Protein AF-A0A8H4KQW1-F1 (afdb_monomer_lite)

Sequence (235 aa):
MSSSQLPAWYYRVSAIVRNRNGIILWDFDEDISDLDETSQDQAIIYDGPDAGEYHRLREKREERKRGFFQRKEYIRKKTEEAREEEKQKQREVQAAYETLEISMSMNSINELGPIDTNFYLYCQDYFDYFYDPSPYGWMTRKVRFEYKEGYSNVLNGQLWLNPNFDFELVPFTPPEHQSLEHHEIQTSDGRFTIIIQFIDKDHLILRSSRDLVFSGRPQDARGPETFVFMGDYND

pLDDT: mean 85.13, std 12.98, range [36.19, 98.19]

Foldseek 3Di:
DDPCDDDPLCVQLVVVCVVPVDDDLCSCVVVLVPPPDDDPPDDDDDDDPCVVVSVVVVVVNVVSNVVVVVVVVVLVVLLVVVLVVLVVLVVVQVVLQVVLVVCVVVVHWAFQDDQQAKWFWGFNQLCVQQQDSDPVSPQGWIKGWHDDPPHNFKIWIKTRLGPVDIFTWDIDGDDGTADQDWDWIATPVRPFIKIWHRSHSFKIKIKGALCVNCPVNVVSRDGDRITIIIIGGDD

Organism: NCBI:txid2364996

Secondary structure (DSSP, 8-state):
----PPPHHHHHHHHHHHHSSS--GGGGHHHHS--SS--SSS-S---STTHHHHHHHHHHHHHHHHHHHHHHHHHHHHHHHHHHHHHHHHHHHHHHHHHHHHHHHTT---B-----SEEEEE-HHHHHHH---STT-----EEEEEEPTT-TT-EEEEEEEETTEEEEEEEEPPPSB--S--EEEEBTTSS-EEEEEE-SSSEEEEEEEHHHHTTT-GGG--S-SEEEEEEEE--

Structure (mmCIF, N/CA/C/O backbone):
data_AF-A0A8H4KQW1-F1
#
_entry.id   AF-A0A8H4KQW1-F1
#
loop_
_atom_site.group_PDB
_atom_site.id
_atom_site.type_symbol
_atom_site.label_atom_id
_atom_site.label_alt_id
_atom_site.label_comp_id
_atom_site.label_asym_id
_atom_site.label_entity_id
_atom_site.label_seq_id
_atom_site.pdbx_PDB_ins_code
_atom_site.Cartn_x
_atom_site.Cartn_y
_atom_site.Cartn_z
_atom_site.occupancy
_atom_site.B_iso_or_equiv
_atom_site.auth_seq_id
_atom_site.auth_comp_id
_atom_site.auth_asym_id
_atom_site.auth_atom_id
_atom_site.pdbx_PDB_model_num
ATOM 1 N N . MET A 1 1 ? 48.081 -6.615 -42.121 1.00 36.19 1 MET A N 1
ATOM 2 C CA . MET A 1 1 ? 46.695 -6.338 -42.543 1.00 36.19 1 MET A CA 1
ATOM 3 C C 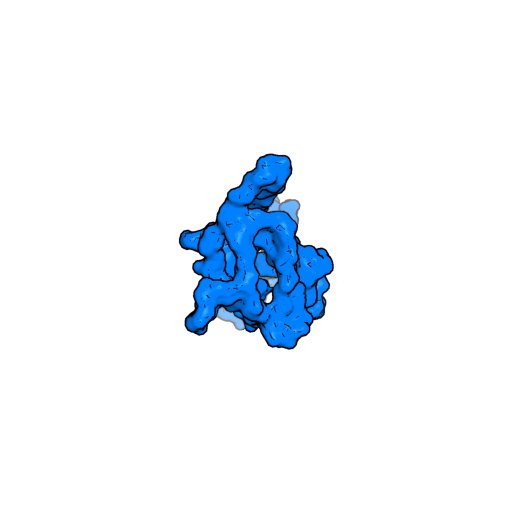. MET A 1 1 ? 45.786 -6.924 -41.486 1.00 36.19 1 MET A C 1
ATOM 5 O O . MET A 1 1 ? 45.730 -8.140 -41.374 1.00 36.19 1 MET A O 1
ATOM 9 N N . SER A 1 2 ? 45.211 -6.083 -40.626 1.00 41.69 2 SER A N 1
ATOM 10 C CA . SER A 1 2 ? 44.258 -6.546 -39.616 1.00 41.69 2 SER A CA 1
ATOM 11 C C . SER A 1 2 ? 42.986 -6.956 -40.351 1.00 41.69 2 SER A C 1
ATOM 13 O O . SER A 1 2 ? 42.329 -6.098 -40.935 1.00 41.69 2 SER A O 1
ATOM 15 N N . SER A 1 3 ? 42.664 -8.251 -40.399 1.00 48.53 3 SER A N 1
ATOM 16 C CA . SER A 1 3 ? 41.291 -8.655 -40.694 1.00 48.53 3 SER A CA 1
ATOM 17 C C . SER A 1 3 ? 40.483 -8.324 -39.447 1.00 48.53 3 SER A C 1
ATOM 19 O O . SER A 1 3 ? 40.373 -9.132 -38.525 1.00 48.53 3 SER A O 1
ATOM 21 N N . SER A 1 4 ? 40.007 -7.089 -39.368 1.00 61.47 4 SER A N 1
ATOM 22 C CA . SER A 1 4 ? 39.183 -6.603 -38.272 1.00 61.47 4 SER A CA 1
ATOM 23 C C . SER A 1 4 ? 37.801 -7.238 -38.390 1.00 61.47 4 SER A C 1
ATOM 25 O O . SER A 1 4 ? 36.859 -6.643 -38.906 1.00 61.47 4 SER A O 1
ATOM 27 N N . GLN A 1 5 ? 37.712 -8.498 -37.963 1.00 72.44 5 GLN A N 1
ATOM 28 C CA . GLN A 1 5 ? 36.457 -9.210 -37.800 1.00 72.44 5 GLN A CA 1
ATOM 29 C C . GLN A 1 5 ? 35.549 -8.357 -36.916 1.00 72.44 5 GLN A C 1
ATOM 31 O O . GLN A 1 5 ? 35.934 -7.953 -35.817 1.00 72.44 5 GLN A O 1
ATOM 36 N N . LEU A 1 6 ? 34.369 -8.028 -37.436 1.00 77.88 6 LEU A N 1
ATOM 37 C CA . LEU A 1 6 ? 33.436 -7.181 -36.714 1.00 77.88 6 LEU A CA 1
ATOM 38 C C . LEU A 1 6 ? 32.865 -7.955 -35.516 1.00 77.88 6 LEU A C 1
ATOM 40 O O . LEU A 1 6 ? 32.781 -9.186 -35.550 1.00 77.88 6 LEU A O 1
ATOM 44 N N . PRO A 1 7 ? 32.478 -7.268 -34.432 1.00 77.75 7 PRO A N 1
ATOM 45 C CA . PRO A 1 7 ? 31.875 -7.930 -33.284 1.00 77.75 7 PRO A CA 1
ATOM 46 C C . PRO A 1 7 ? 30.611 -8.716 -33.664 1.00 77.75 7 PRO A C 1
ATOM 48 O O . PRO A 1 7 ? 29.865 -8.308 -34.554 1.00 77.75 7 PRO A O 1
ATOM 51 N N . ALA A 1 8 ? 30.315 -9.797 -32.935 1.00 80.19 8 ALA A N 1
ATOM 52 C CA . ALA A 1 8 ? 29.153 -10.657 -33.197 1.00 80.19 8 ALA A CA 1
ATOM 53 C C . ALA A 1 8 ? 27.817 -9.885 -33.266 1.00 80.19 8 ALA A C 1
ATOM 55 O O . ALA A 1 8 ? 26.968 -10.198 -34.105 1.00 80.19 8 ALA A O 1
ATOM 56 N N . TRP A 1 9 ? 27.663 -8.833 -32.452 1.00 81.38 9 TRP A N 1
ATOM 57 C CA . TRP A 1 9 ? 26.484 -7.961 -32.468 1.00 81.38 9 TRP A CA 1
ATOM 58 C C . TRP A 1 9 ? 26.258 -7.292 -33.829 1.00 81.38 9 TRP A C 1
ATOM 60 O O . TRP A 1 9 ? 25.118 -7.180 -34.277 1.00 81.38 9 TRP A O 1
ATOM 70 N N . TYR A 1 10 ? 27.328 -6.894 -34.530 1.00 82.56 10 TYR A N 1
ATOM 71 C CA . TYR A 1 10 ? 27.212 -6.223 -35.823 1.00 82.56 10 TYR A CA 1
ATOM 72 C C . TYR A 1 10 ? 26.600 -7.159 -36.862 1.00 82.56 10 TYR A C 1
ATOM 74 O O . TYR A 1 10 ? 25.707 -6.751 -37.600 1.00 82.56 10 TYR A O 1
ATOM 82 N N . TYR A 1 11 ? 27.021 -8.425 -36.904 1.00 84.44 11 TYR A N 1
ATOM 83 C CA . TYR A 1 11 ? 26.484 -9.394 -37.862 1.00 84.44 11 TYR A CA 1
ATOM 84 C C . TYR A 1 11 ? 25.008 -9.713 -37.607 1.00 84.44 11 TYR A C 1
ATOM 86 O O . TYR A 1 11 ? 24.233 -9.793 -38.559 1.00 84.44 11 TYR A O 1
ATOM 94 N N . ARG A 1 12 ? 24.592 -9.828 -36.339 1.00 82.81 12 ARG A N 1
ATOM 95 C CA . ARG A 1 12 ? 23.176 -10.035 -35.991 1.00 82.81 12 ARG A CA 1
ATOM 96 C C . ARG A 1 12 ? 22.318 -8.841 -36.402 1.00 82.81 12 ARG A C 1
ATOM 98 O O . ARG A 1 12 ? 21.348 -9.006 -37.139 1.00 82.81 12 ARG A O 1
ATOM 105 N N . VAL A 1 13 ? 22.710 -7.635 -35.992 1.00 83.12 13 VAL A N 1
ATOM 106 C CA . VAL A 1 13 ? 21.944 -6.414 -36.274 1.00 83.12 13 VAL A CA 1
ATOM 107 C C . VAL A 1 13 ? 21.945 -6.101 -37.770 1.00 83.12 13 VAL A C 1
ATOM 109 O O . VAL A 1 13 ? 20.893 -5.815 -38.332 1.00 83.12 13 VAL A O 1
ATOM 112 N N . SER A 1 14 ? 23.086 -6.204 -38.456 1.00 83.44 14 SER A N 1
ATOM 113 C CA . SER A 1 14 ? 23.167 -5.945 -39.902 1.00 83.44 14 SER A CA 1
ATOM 114 C C . SER A 1 14 ? 22.313 -6.916 -40.720 1.00 83.44 14 SER A C 1
ATOM 116 O O . SER A 1 14 ? 21.659 -6.490 -41.670 1.00 83.44 14 SER A O 1
ATOM 118 N N . ALA A 1 15 ? 22.239 -8.197 -40.339 1.00 82.94 15 ALA A N 1
ATOM 119 C CA . ALA A 1 15 ? 21.329 -9.148 -40.972 1.00 82.94 15 ALA A CA 1
ATOM 120 C C . ALA A 1 15 ? 19.859 -8.727 -40.803 1.00 82.94 15 ALA A C 1
ATOM 122 O O . ALA A 1 15 ? 19.086 -8.789 -41.760 1.00 82.94 15 ALA A O 1
ATOM 123 N N . ILE A 1 16 ? 19.478 -8.241 -39.618 1.00 81.00 16 ILE A N 1
ATOM 124 C CA . ILE A 1 16 ? 18.121 -7.747 -39.358 1.00 81.00 16 ILE A CA 1
ATOM 125 C C . ILE A 1 16 ? 17.828 -6.493 -40.187 1.00 81.00 16 ILE A C 1
ATOM 127 O O . ILE A 1 16 ? 16.792 -6.451 -40.838 1.00 81.00 16 ILE A O 1
ATOM 131 N N . VAL A 1 17 ? 18.749 -5.528 -40.248 1.00 79.62 17 VAL A N 1
ATOM 132 C CA . VAL A 1 17 ? 18.599 -4.279 -41.026 1.00 79.62 17 VAL A CA 1
ATOM 133 C C . VAL A 1 17 ? 18.519 -4.523 -42.532 1.00 79.62 17 VAL A C 1
ATOM 135 O O . VAL A 1 17 ? 17.845 -3.789 -43.252 1.00 79.62 17 VAL A O 1
ATOM 138 N N . ARG A 1 18 ? 19.199 -5.556 -43.033 1.00 77.88 18 ARG A N 1
ATOM 139 C CA . ARG A 1 18 ? 19.108 -5.952 -44.446 1.00 77.88 18 ARG A CA 1
ATOM 140 C C . ARG A 1 18 ? 17.767 -6.610 -44.773 1.00 77.88 18 ARG A C 1
ATOM 142 O O . ARG A 1 18 ? 17.281 -6.464 -45.889 1.00 77.88 18 ARG A O 1
ATOM 149 N N . ASN A 1 19 ? 17.168 -7.304 -43.806 1.00 78.00 19 ASN A N 1
ATOM 150 C CA . ASN A 1 19 ? 15.910 -8.036 -43.982 1.00 78.00 19 ASN A CA 1
ATOM 151 C C . ASN A 1 19 ? 14.667 -7.191 -43.660 1.00 78.00 19 ASN A C 1
ATOM 153 O O . ASN A 1 19 ? 13.611 -7.360 -44.268 1.00 78.00 19 ASN A O 1
ATOM 157 N N . ARG A 1 20 ? 14.778 -6.286 -42.690 1.00 72.81 20 ARG A N 1
ATOM 158 C CA . ARG A 1 20 ? 13.768 -5.315 -42.276 1.00 72.81 20 ARG A CA 1
ATOM 159 C C . ARG A 1 20 ? 14.385 -3.961 -42.542 1.00 72.81 20 ARG A C 1
ATOM 161 O O . ARG A 1 20 ? 15.401 -3.650 -41.946 1.00 72.81 20 ARG A O 1
ATOM 168 N N . ASN A 1 21 ? 13.799 -3.178 -43.439 1.00 70.31 21 ASN A N 1
ATOM 169 C CA . ASN A 1 21 ? 14.325 -1.895 -43.920 1.00 70.31 21 ASN A CA 1
ATOM 170 C C . ASN A 1 21 ? 14.307 -0.796 -42.817 1.00 70.31 21 ASN A C 1
ATOM 172 O O . ASN A 1 21 ? 13.695 0.258 -42.971 1.00 70.31 21 ASN A O 1
ATOM 176 N N . GLY A 1 22 ? 14.896 -1.067 -41.650 1.00 70.12 22 GLY A N 1
ATOM 177 C CA . GLY A 1 22 ? 14.751 -0.311 -40.413 1.00 70.12 22 GLY A CA 1
ATOM 178 C C . GLY A 1 22 ? 15.286 -1.073 -39.195 1.00 70.12 22 GLY A C 1
ATOM 179 O O . GLY A 1 22 ? 15.488 -2.280 -39.230 1.00 70.12 22 GLY A O 1
ATOM 180 N N . ILE A 1 23 ? 15.516 -0.330 -38.114 1.00 72.62 23 ILE A N 1
ATOM 181 C CA . ILE A 1 23 ? 16.003 -0.841 -36.826 1.00 72.62 23 ILE A CA 1
ATOM 182 C C . ILE A 1 23 ? 14.907 -0.591 -35.798 1.00 72.62 23 ILE A C 1
ATOM 184 O O . ILE A 1 23 ? 14.451 0.551 -35.669 1.00 72.62 23 ILE A O 1
ATOM 188 N N . ILE A 1 24 ? 14.505 -1.620 -35.063 1.00 71.88 24 ILE A N 1
ATOM 189 C CA . ILE A 1 24 ? 13.528 -1.525 -33.978 1.00 71.88 24 ILE A CA 1
ATOM 190 C C . ILE A 1 24 ? 14.206 -1.657 -32.614 1.00 71.88 24 ILE A C 1
ATOM 192 O O . ILE A 1 24 ? 15.374 -2.016 -32.499 1.00 71.88 24 ILE A O 1
ATOM 196 N N . LEU A 1 25 ? 13.461 -1.305 -31.564 1.00 62.34 25 LEU A N 1
ATOM 197 C CA . LEU A 1 25 ? 13.947 -1.288 -30.182 1.00 62.34 25 LEU A CA 1
ATOM 198 C C . LEU A 1 25 ? 14.615 -2.612 -29.775 1.00 62.34 25 LEU A C 1
ATOM 200 O O . LEU A 1 25 ? 15.695 -2.576 -29.203 1.00 62.34 25 LEU A O 1
ATOM 204 N N . TRP A 1 26 ? 13.996 -3.730 -30.152 1.00 68.56 26 TRP A N 1
ATOM 205 C CA . TRP A 1 26 ? 14.344 -5.090 -29.736 1.00 68.56 26 TRP A CA 1
ATOM 206 C C . TRP A 1 26 ? 15.589 -5.677 -30.418 1.00 68.56 26 TRP A C 1
ATOM 208 O O . TRP A 1 26 ? 16.072 -6.723 -29.999 1.00 68.56 26 TRP A O 1
ATOM 218 N N . ASP A 1 27 ? 16.127 -5.026 -31.456 1.00 76.69 27 ASP A N 1
ATOM 219 C CA . ASP A 1 27 ? 17.247 -5.572 -32.242 1.00 76.69 27 ASP A CA 1
ATOM 220 C C . ASP A 1 27 ? 18.573 -5.620 -31.456 1.00 76.69 27 ASP A C 1
ATOM 222 O O . ASP A 1 27 ? 19.531 -6.243 -31.908 1.00 76.69 27 ASP A O 1
ATOM 226 N N . PHE A 1 28 ? 18.640 -4.959 -30.293 1.00 75.06 28 PHE A N 1
ATOM 227 C CA . PHE A 1 28 ? 19.836 -4.871 -29.448 1.00 75.06 28 PHE A CA 1
ATOM 228 C C . PHE A 1 28 ? 19.669 -5.510 -28.064 1.00 75.06 28 PHE A C 1
ATOM 230 O O . PHE A 1 28 ? 20.605 -5.454 -27.271 1.00 75.06 28 PHE A O 1
ATOM 237 N N . ASP A 1 29 ? 18.515 -6.097 -27.745 1.00 69.75 29 ASP A N 1
ATOM 238 C CA . ASP A 1 29 ? 18.195 -6.523 -26.375 1.00 69.75 29 ASP A CA 1
ATOM 239 C C . ASP A 1 29 ? 19.134 -7.621 -25.848 1.00 69.75 29 ASP A C 1
ATOM 241 O O . ASP A 1 29 ? 19.575 -7.541 -24.702 1.00 69.75 29 ASP A O 1
ATOM 245 N N . GLU A 1 30 ? 19.537 -8.572 -26.702 1.00 65.88 30 GLU A N 1
ATOM 246 C CA . GLU A 1 30 ? 20.525 -9.618 -26.368 1.00 65.88 30 GLU A CA 1
ATOM 247 C C . GLU A 1 30 ? 21.923 -9.053 -26.041 1.00 65.88 30 GLU A C 1
ATOM 249 O O . GLU A 1 30 ? 22.703 -9.695 -25.352 1.00 65.88 30 GLU A O 1
ATOM 254 N N . ASP A 1 31 ? 22.255 -7.848 -26.517 1.00 65.31 31 ASP A N 1
ATOM 255 C CA . ASP A 1 31 ? 23.558 -7.196 -26.305 1.00 65.31 31 ASP A CA 1
ATOM 256 C C . ASP A 1 31 ? 23.584 -6.224 -25.120 1.00 65.31 31 ASP A C 1
ATOM 258 O O . ASP A 1 31 ? 24.637 -5.662 -24.782 1.00 65.31 31 ASP A O 1
ATOM 262 N N . ILE A 1 32 ? 22.412 -5.944 -24.551 1.00 64.44 32 ILE A N 1
ATOM 263 C CA . ILE A 1 32 ? 22.223 -5.004 -23.444 1.00 64.44 32 ILE A CA 1
ATOM 264 C C . ILE A 1 32 ? 22.293 -5.740 -22.095 1.00 64.44 32 ILE A C 1
ATOM 266 O O . ILE A 1 32 ? 22.636 -5.113 -21.093 1.00 64.44 32 ILE A O 1
ATOM 270 N N . SER A 1 33 ? 22.048 -7.057 -22.062 1.00 59.12 33 SER A N 1
ATOM 271 C CA . SER A 1 33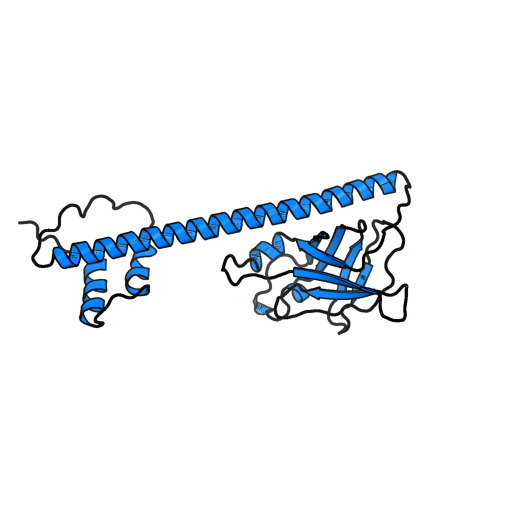 ? 22.195 -7.898 -20.862 1.00 59.12 33 SER A CA 1
ATOM 272 C C . SER A 1 33 ? 23.647 -8.108 -20.419 1.00 59.12 33 SER A C 1
ATOM 274 O O . SER A 1 33 ? 23.883 -8.312 -19.233 1.00 59.12 33 SER A O 1
ATOM 276 N N . ASP A 1 34 ? 24.613 -7.983 -21.334 1.00 55.22 34 ASP A N 1
ATOM 277 C CA . ASP A 1 34 ? 26.048 -8.227 -21.097 1.00 55.22 34 ASP A CA 1
ATOM 278 C C . ASP A 1 34 ? 26.784 -7.005 -20.509 1.00 55.22 34 ASP A C 1
ATOM 280 O O . ASP A 1 34 ? 27.953 -6.752 -20.796 1.00 55.22 34 ASP A O 1
ATOM 284 N N . LEU A 1 35 ? 26.095 -6.192 -19.706 1.00 54.16 35 LEU A N 1
ATOM 285 C CA . LEU A 1 35 ? 26.687 -5.068 -18.970 1.00 54.16 35 LEU A CA 1
ATOM 286 C C . LEU A 1 35 ? 27.293 -5.525 -17.633 1.00 54.16 35 LEU A C 1
ATOM 288 O O . LEU A 1 35 ? 27.141 -4.835 -16.627 1.00 54.16 35 LEU A O 1
ATOM 292 N N . ASP A 1 36 ? 27.977 -6.670 -17.628 1.00 47.81 36 ASP A N 1
ATOM 293 C CA . ASP A 1 36 ? 29.056 -6.874 -16.666 1.00 47.81 36 ASP A CA 1
ATOM 294 C C . ASP A 1 36 ? 30.310 -6.237 -17.281 1.00 47.81 36 ASP A C 1
ATOM 296 O O . ASP A 1 36 ? 30.693 -6.512 -18.423 1.00 47.81 36 ASP A O 1
ATOM 300 N N . GLU A 1 37 ? 30.851 -5.247 -16.581 1.00 54.41 37 GLU A N 1
ATOM 301 C CA . GLU A 1 37 ? 31.948 -4.397 -17.028 1.00 54.41 37 GLU A CA 1
ATOM 302 C C . GLU A 1 37 ? 33.152 -5.247 -17.441 1.00 54.41 37 GLU A C 1
ATOM 304 O O . GLU A 1 37 ? 33.648 -6.010 -16.623 1.00 54.41 37 GLU A O 1
ATOM 309 N N . THR A 1 38 ? 33.637 -5.122 -18.685 1.00 43.75 38 THR A N 1
ATOM 310 C CA . THR A 1 38 ? 35.061 -5.274 -19.094 1.00 43.75 38 THR A CA 1
ATOM 311 C C . THR A 1 38 ? 35.184 -5.479 -20.605 1.00 43.75 38 THR A C 1
ATOM 313 O O . THR A 1 38 ? 35.496 -6.563 -21.078 1.00 43.75 38 THR A O 1
ATOM 316 N N . SER A 1 39 ? 34.957 -4.442 -21.417 1.00 50.38 39 SER A N 1
ATOM 317 C CA . SER A 1 39 ? 35.423 -4.421 -22.822 1.00 50.38 39 SER A CA 1
ATOM 318 C C . SER A 1 39 ? 35.339 -3.009 -23.413 1.00 50.38 39 SER A C 1
ATOM 320 O O . SER A 1 39 ? 34.728 -2.796 -24.460 1.00 50.38 39 SER A O 1
ATOM 322 N N . GLN A 1 40 ? 35.920 -2.009 -22.746 1.00 48.94 40 GLN A N 1
ATOM 323 C CA . GLN A 1 40 ? 36.065 -0.676 -23.352 1.00 48.94 40 GLN A CA 1
ATOM 324 C C . GLN A 1 40 ? 37.147 -0.629 -24.453 1.00 48.94 40 GLN A C 1
ATOM 326 O O . GLN A 1 40 ? 37.168 0.318 -25.235 1.00 48.94 40 GLN A O 1
ATOM 331 N N . ASP A 1 41 ? 37.965 -1.677 -24.616 1.00 48.91 41 ASP A N 1
ATOM 332 C CA . ASP A 1 41 ? 39.284 -1.493 -25.237 1.00 48.91 41 ASP A CA 1
ATOM 333 C C . ASP A 1 41 ? 39.515 -2.063 -26.648 1.00 48.91 41 ASP A C 1
ATOM 335 O O . ASP A 1 41 ? 40.603 -1.874 -27.181 1.00 48.91 41 ASP A O 1
ATOM 339 N N . GLN A 1 42 ? 38.557 -2.711 -27.325 1.00 49.69 42 GLN A N 1
ATOM 340 C CA . GLN A 1 42 ? 38.880 -3.373 -28.615 1.00 49.69 42 GLN A CA 1
ATOM 341 C C . GLN A 1 42 ? 38.337 -2.736 -29.904 1.00 49.69 42 GLN A C 1
ATOM 343 O O . GLN A 1 42 ? 38.618 -3.244 -30.985 1.00 49.69 42 GLN A O 1
ATOM 348 N N . ALA A 1 43 ? 37.606 -1.620 -29.863 1.00 54.66 43 ALA A N 1
ATOM 349 C CA . ALA A 1 43 ? 36.918 -1.114 -31.063 1.00 54.66 43 ALA A CA 1
ATOM 350 C C . ALA A 1 43 ? 37.194 0.362 -31.382 1.00 54.66 43 ALA A C 1
ATOM 352 O O . ALA A 1 43 ? 36.287 1.115 -31.745 1.00 54.66 43 ALA A O 1
ATOM 353 N N . ILE A 1 44 ? 38.436 0.810 -31.241 1.00 58.94 44 ILE A N 1
ATOM 354 C CA . ILE A 1 44 ? 38.834 2.165 -31.627 1.00 58.94 44 ILE A CA 1
ATOM 355 C C . ILE A 1 44 ? 39.407 2.076 -33.052 1.00 58.94 44 ILE A C 1
ATOM 357 O O . ILE A 1 44 ? 40.532 1.638 -33.242 1.00 58.94 44 ILE A O 1
ATOM 361 N N . ILE A 1 45 ? 38.595 2.484 -34.040 1.00 65.25 45 ILE A N 1
ATOM 362 C CA . ILE A 1 45 ? 38.907 2.650 -35.480 1.00 65.25 45 ILE A CA 1
ATOM 363 C C . ILE A 1 45 ? 38.756 1.373 -36.339 1.00 65.25 45 ILE A C 1
ATOM 365 O O . ILE A 1 45 ? 39.720 0.726 -36.735 1.00 65.25 45 ILE A O 1
ATOM 369 N N . TYR A 1 46 ? 37.508 1.037 -36.688 1.00 75.00 46 TYR A N 1
ATOM 370 C CA . TYR A 1 46 ? 37.216 0.205 -37.861 1.00 75.00 46 TYR A CA 1
ATOM 371 C C . TYR A 1 46 ? 37.061 1.109 -39.093 1.00 75.00 46 TYR A C 1
ATOM 373 O O . TYR A 1 46 ? 36.2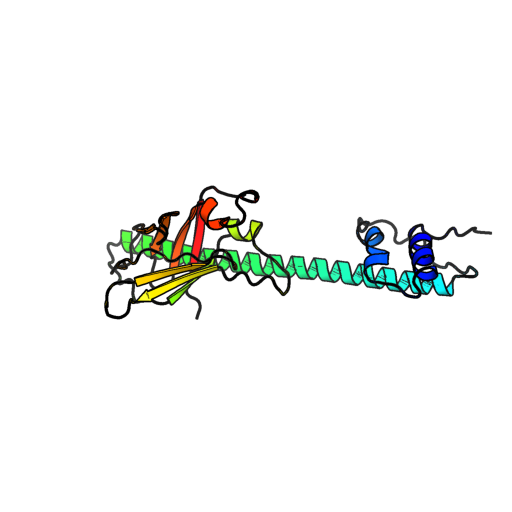30 2.018 -39.067 1.00 75.00 46 TYR A O 1
ATOM 381 N N . ASP A 1 47 ? 37.845 0.854 -40.143 1.00 80.62 47 ASP A N 1
ATOM 382 C CA . ASP A 1 47 ? 37.885 1.644 -41.390 1.00 80.62 47 ASP A CA 1
ATOM 383 C C . ASP A 1 47 ? 37.673 0.760 -42.639 1.00 80.62 47 ASP A C 1
ATOM 385 O O . ASP A 1 47 ? 38.267 0.952 -43.697 1.00 80.62 47 ASP A O 1
ATOM 389 N N . GLY A 1 48 ? 36.878 -0.305 -42.488 1.00 82.62 48 GLY A N 1
ATOM 390 C CA . GLY A 1 48 ? 36.523 -1.203 -43.587 1.00 82.62 48 GLY A CA 1
ATOM 391 C C . GLY A 1 48 ? 35.479 -0.619 -44.554 1.00 82.62 48 GLY A C 1
ATOM 392 O O . GLY A 1 48 ? 34.964 0.479 -44.346 1.00 82.62 48 GLY A O 1
ATOM 393 N N . PRO A 1 49 ? 35.112 -1.359 -45.616 1.00 81.69 49 PRO A N 1
ATOM 394 C CA . PRO A 1 49 ? 34.198 -0.879 -46.662 1.00 81.69 49 PRO A CA 1
ATOM 395 C C . PRO A 1 49 ? 32.787 -0.536 -46.153 1.00 81.69 49 PRO A C 1
ATOM 397 O O . PRO A 1 49 ? 32.085 0.273 -46.753 1.00 81.69 49 PRO A O 1
ATOM 400 N N . ASP A 1 50 ? 32.376 -1.128 -45.036 1.00 82.12 50 ASP A N 1
ATOM 401 C CA . ASP A 1 50 ? 31.117 -0.903 -44.324 1.00 82.12 50 ASP A CA 1
ATOM 402 C C . ASP A 1 50 ? 31.303 -0.052 -43.050 1.00 82.12 50 ASP A C 1
ATOM 404 O O . ASP A 1 50 ? 30.410 -0.007 -42.201 1.00 82.12 50 ASP A O 1
ATOM 408 N N . ALA A 1 51 ? 32.422 0.675 -42.910 1.00 84.19 51 ALA A N 1
ATOM 409 C CA . ALA A 1 51 ? 32.722 1.479 -41.721 1.00 84.19 51 ALA A CA 1
ATOM 410 C C . ALA A 1 51 ? 31.623 2.494 -41.385 1.00 84.19 51 ALA A C 1
ATOM 412 O O . ALA A 1 51 ? 31.266 2.645 -40.218 1.00 84.19 51 ALA A O 1
ATOM 413 N N . GLY A 1 52 ? 31.030 3.140 -42.394 1.00 84.88 52 GLY A N 1
ATOM 414 C CA . GLY A 1 52 ? 29.913 4.066 -42.183 1.00 84.88 52 GLY A CA 1
ATOM 415 C C . GLY A 1 52 ? 28.687 3.389 -41.555 1.00 84.88 52 GLY A C 1
ATOM 416 O O . GLY A 1 52 ? 28.083 3.928 -40.627 1.00 84.88 52 GLY A O 1
ATOM 417 N N . GLU A 1 53 ? 28.341 2.181 -42.010 1.00 83.94 53 GLU A N 1
ATOM 418 C CA . GLU A 1 53 ? 27.235 1.406 -41.437 1.00 83.94 53 GLU A CA 1
ATOM 419 C C . GLU A 1 53 ? 27.584 0.896 -40.033 1.00 83.94 53 GLU A C 1
ATOM 421 O O . GLU A 1 53 ? 26.767 1.013 -39.119 1.00 83.94 53 GLU A O 1
ATOM 426 N N . TYR A 1 54 ? 28.809 0.402 -39.844 1.00 83.50 54 TYR A N 1
ATOM 427 C CA . TYR A 1 54 ? 29.327 -0.044 -38.554 1.00 83.50 54 TYR A CA 1
ATOM 428 C C . TYR A 1 54 ? 29.262 1.052 -37.485 1.00 83.50 54 TYR A C 1
ATOM 430 O O . TYR A 1 54 ? 28.672 0.831 -36.424 1.00 83.50 54 TYR A O 1
ATOM 438 N N . HIS A 1 55 ? 29.803 2.244 -37.760 1.00 84.81 55 HIS A N 1
ATOM 439 C CA . HIS A 1 55 ? 29.803 3.351 -36.797 1.00 84.81 55 HIS A CA 1
ATOM 440 C C . HIS A 1 55 ? 28.383 3.828 -36.482 1.00 84.81 55 HIS A C 1
ATOM 442 O O . HIS A 1 55 ? 28.068 4.040 -35.312 1.00 84.81 55 HIS A O 1
ATOM 448 N N . ARG A 1 56 ? 27.486 3.880 -37.479 1.00 86.94 56 ARG A N 1
ATOM 449 C CA . ARG A 1 56 ? 26.066 4.214 -37.269 1.00 86.94 56 ARG A CA 1
ATOM 450 C C . ARG A 1 56 ? 25.356 3.207 -36.359 1.00 86.94 56 ARG A C 1
ATOM 452 O O . ARG A 1 56 ? 24.603 3.598 -35.470 1.00 86.94 56 ARG A O 1
ATOM 459 N N . LEU A 1 57 ? 25.537 1.904 -36.596 1.00 85.38 57 LEU A N 1
ATOM 460 C CA . LEU A 1 57 ? 24.905 0.865 -35.772 1.00 85.38 57 LEU A CA 1
ATOM 461 C C . LEU A 1 57 ? 25.497 0.828 -34.360 1.00 85.38 57 LEU A C 1
ATOM 463 O O . LEU A 1 57 ? 24.766 0.613 -33.394 1.00 85.38 57 LEU A O 1
ATOM 467 N N . ARG A 1 58 ? 26.799 1.097 -34.235 1.00 84.25 58 ARG A N 1
ATOM 468 C CA . ARG A 1 58 ? 27.479 1.220 -32.947 1.00 84.25 58 ARG A CA 1
ATOM 469 C C . ARG A 1 58 ? 26.928 2.387 -32.135 1.00 84.25 58 ARG A C 1
ATOM 471 O O . ARG A 1 58 ? 26.615 2.195 -30.968 1.00 84.25 58 ARG A O 1
ATOM 478 N N . GLU A 1 59 ? 26.783 3.567 -32.732 1.00 86.31 59 GLU A N 1
ATOM 479 C CA . GLU A 1 59 ? 26.223 4.739 -32.051 1.00 86.31 59 GLU A CA 1
ATOM 480 C C . GLU A 1 59 ? 24.821 4.445 -31.502 1.00 86.31 59 GLU A C 1
ATOM 482 O O . GLU A 1 59 ? 24.579 4.638 -30.311 1.00 86.31 59 GLU A O 1
ATOM 487 N N . LYS A 1 60 ? 23.944 3.850 -32.323 1.00 84.19 60 LYS A N 1
ATOM 488 C CA . LYS A 1 60 ? 22.603 3.420 -31.894 1.00 84.19 60 LYS A CA 1
ATOM 489 C C . LYS A 1 60 ? 22.642 2.407 -30.752 1.00 84.19 60 LYS A C 1
ATOM 491 O O . LYS A 1 60 ? 21.858 2.516 -29.812 1.00 84.19 60 LYS A O 1
ATOM 496 N N . ARG A 1 61 ? 23.555 1.434 -30.802 1.00 83.50 61 ARG A N 1
ATOM 497 C CA . ARG A 1 61 ? 23.752 0.468 -29.713 1.00 83.50 61 ARG A CA 1
ATOM 498 C C . ARG A 1 61 ? 24.160 1.166 -28.415 1.00 83.50 61 ARG A C 1
ATOM 500 O O . ARG A 1 61 ? 23.584 0.884 -27.368 1.00 83.50 61 ARG A O 1
ATOM 507 N N . GLU A 1 62 ? 25.122 2.083 -28.475 1.00 83.75 62 GLU A N 1
ATOM 508 C CA . GLU A 1 62 ? 25.590 2.822 -27.297 1.00 83.75 62 GLU A CA 1
ATOM 509 C C . GLU A 1 62 ? 24.509 3.761 -26.734 1.00 83.75 62 GLU A C 1
ATOM 511 O O . GLU A 1 62 ? 24.354 3.865 -25.518 1.00 83.75 62 GLU A O 1
ATOM 516 N N . GLU A 1 63 ? 23.698 4.396 -27.585 1.00 85.12 63 GLU A N 1
ATOM 517 C CA . GLU A 1 63 ? 22.510 5.145 -27.152 1.00 85.12 63 GLU A CA 1
ATOM 518 C C . GLU A 1 63 ? 21.506 4.259 -26.411 1.00 85.12 63 GLU A C 1
ATOM 520 O O . GLU A 1 63 ? 20.996 4.651 -25.359 1.00 85.12 63 GLU A O 1
ATOM 525 N N . ARG A 1 64 ? 21.243 3.047 -26.912 1.00 83.06 64 ARG A N 1
ATOM 526 C CA . ARG A 1 64 ? 20.337 2.096 -26.254 1.00 83.06 64 ARG A CA 1
ATOM 527 C C . ARG A 1 64 ? 20.871 1.614 -24.917 1.00 83.06 64 ARG A C 1
ATOM 529 O O . ARG A 1 64 ? 20.108 1.587 -23.954 1.00 83.06 64 ARG A O 1
ATOM 536 N N . LYS A 1 65 ? 22.168 1.320 -24.828 1.00 82.06 65 LYS A N 1
ATOM 537 C CA . LYS A 1 65 ? 22.826 0.979 -23.560 1.00 82.06 65 LYS A CA 1
ATOM 538 C C . LYS A 1 65 ? 22.684 2.097 -22.533 1.00 82.06 65 LYS A C 1
ATOM 540 O O . LYS A 1 65 ? 22.266 1.834 -21.406 1.00 82.06 65 LYS A O 1
ATOM 545 N N . ARG A 1 66 ? 22.946 3.349 -22.934 1.00 84.25 66 ARG A N 1
ATOM 546 C CA . ARG A 1 66 ? 22.737 4.521 -22.068 1.00 84.25 66 ARG A CA 1
ATOM 547 C C . ARG A 1 66 ? 21.279 4.649 -21.630 1.00 84.25 66 ARG A C 1
ATOM 549 O O . ARG A 1 66 ? 21.029 4.824 -20.444 1.00 84.25 66 ARG A O 1
ATOM 556 N N . GLY A 1 67 ? 20.325 4.520 -22.552 1.00 84.81 67 GLY A N 1
ATOM 557 C CA . GLY A 1 67 ? 18.895 4.610 -22.240 1.00 84.81 67 GLY A CA 1
ATOM 558 C C . GLY A 1 67 ? 18.407 3.504 -21.299 1.00 84.81 67 GLY A C 1
ATOM 559 O O . GLY A 1 67 ? 17.646 3.775 -20.372 1.00 84.81 67 GLY A O 1
ATOM 560 N N . PHE A 1 68 ? 18.876 2.268 -21.487 1.00 83.12 68 PHE A N 1
ATOM 561 C CA . PHE A 1 68 ? 18.561 1.148 -20.599 1.00 83.12 68 PHE A CA 1
ATOM 562 C C . PHE A 1 68 ? 19.122 1.370 -19.193 1.00 83.12 68 PHE A C 1
ATOM 564 O O . PHE A 1 68 ? 18.387 1.232 -18.217 1.00 83.12 68 PHE A O 1
ATOM 571 N N . PHE A 1 69 ? 20.389 1.783 -19.090 1.00 83.50 69 PHE A N 1
ATOM 572 C CA . PHE A 1 69 ? 21.010 2.112 -17.808 1.00 83.50 69 PHE A CA 1
ATOM 573 C C . PHE A 1 69 ? 20.260 3.244 -17.098 1.00 83.50 69 PHE A C 1
ATOM 575 O O . PHE A 1 69 ? 19.870 3.089 -15.946 1.00 83.50 69 PHE A O 1
ATOM 582 N N . GLN A 1 70 ? 19.959 4.339 -17.803 1.00 86.44 70 GLN A N 1
ATOM 583 C CA . GLN A 1 70 ? 19.177 5.452 -17.258 1.00 86.44 70 GLN A CA 1
ATOM 584 C C . GLN A 1 70 ? 17.795 5.006 -16.768 1.00 86.44 70 GLN A C 1
ATOM 586 O O . GLN A 1 70 ? 17.370 5.422 -15.695 1.00 86.44 70 GLN A O 1
ATOM 591 N N . ARG A 1 71 ? 17.100 4.135 -17.512 1.00 84.06 71 ARG A N 1
ATOM 592 C CA . ARG A 1 71 ? 15.797 3.596 -17.098 1.00 84.06 71 ARG A CA 1
ATOM 593 C C . ARG A 1 71 ? 15.914 2.694 -15.872 1.00 84.06 71 ARG A C 1
ATOM 595 O O . ARG A 1 71 ? 15.080 2.800 -14.979 1.00 84.06 71 ARG A O 1
ATOM 602 N N . LYS A 1 72 ? 16.927 1.824 -15.815 1.00 85.31 72 LYS A N 1
ATOM 603 C CA . LYS A 1 72 ? 17.183 0.945 -14.666 1.00 85.31 72 LYS A CA 1
ATOM 604 C C . LYS A 1 72 ? 17.497 1.762 -13.414 1.00 85.31 72 LYS A C 1
ATOM 606 O O . LYS A 1 72 ? 16.899 1.519 -12.373 1.00 85.31 72 LYS A O 1
ATOM 611 N N . GLU A 1 73 ? 18.360 2.767 -13.537 1.00 88.88 73 GLU A N 1
ATOM 612 C CA . GLU A 1 73 ? 18.688 3.692 -12.450 1.00 88.88 73 GLU A CA 1
ATOM 613 C C . GLU A 1 73 ? 17.475 4.521 -12.020 1.00 88.88 73 GLU A C 1
ATOM 615 O O . GLU A 1 73 ? 17.242 4.681 -10.825 1.00 88.88 73 GLU A O 1
ATOM 620 N N . TYR A 1 74 ? 16.660 4.992 -12.970 1.00 88.12 74 TYR A N 1
ATOM 621 C CA . TYR A 1 74 ? 15.407 5.689 -12.681 1.00 88.12 74 TYR A CA 1
ATOM 622 C C . TYR A 1 74 ? 14.435 4.803 -11.895 1.00 88.12 74 TYR A C 1
ATOM 624 O O . TYR A 1 74 ? 13.938 5.227 -10.855 1.00 88.12 74 TYR A O 1
ATOM 632 N N . ILE A 1 75 ? 14.205 3.566 -12.351 1.00 88.25 75 ILE A N 1
ATOM 633 C CA . ILE A 1 75 ? 13.342 2.592 -11.668 1.00 88.25 75 ILE A CA 1
ATOM 634 C C . ILE A 1 75 ? 13.884 2.290 -10.272 1.00 88.25 75 ILE A C 1
ATOM 636 O O . ILE A 1 75 ? 13.123 2.325 -9.308 1.00 88.25 75 ILE A O 1
ATOM 640 N N . ARG A 1 76 ? 15.193 2.035 -10.146 1.00 89.75 76 ARG A N 1
ATOM 641 C CA . ARG A 1 76 ? 15.840 1.769 -8.857 1.00 89.75 76 ARG A CA 1
ATOM 642 C C . ARG A 1 76 ? 15.631 2.936 -7.898 1.00 89.75 76 ARG A C 1
ATOM 644 O O . ARG A 1 76 ? 15.145 2.722 -6.795 1.00 89.75 76 ARG A O 1
ATOM 651 N N . LYS A 1 77 ? 15.935 4.159 -8.341 1.00 92.12 77 LYS A N 1
ATOM 652 C CA . LYS A 1 77 ? 15.776 5.372 -7.536 1.00 92.12 77 LYS A CA 1
ATOM 653 C C . LYS A 1 77 ? 14.320 5.584 -7.123 1.00 92.12 77 LYS A C 1
ATOM 655 O O . LYS A 1 77 ? 14.061 5.856 -5.961 1.00 92.12 77 LYS A O 1
ATOM 660 N N . LYS A 1 78 ? 13.367 5.411 -8.044 1.00 90.06 78 LYS A N 1
ATOM 661 C CA . LYS A 1 78 ? 11.932 5.527 -7.745 1.00 90.06 78 LYS A CA 1
ATOM 662 C C . LYS A 1 78 ? 11.454 4.487 -6.738 1.00 90.06 78 LYS A C 1
ATOM 664 O O . LYS A 1 78 ? 10.705 4.828 -5.832 1.00 90.06 78 LYS A O 1
ATOM 669 N N . THR A 1 79 ? 11.927 3.253 -6.877 1.00 90.81 79 THR A N 1
ATOM 670 C CA . THR A 1 79 ? 11.622 2.161 -5.944 1.00 90.81 79 THR A CA 1
ATOM 671 C C . THR A 1 79 ? 12.176 2.455 -4.554 1.00 90.81 79 THR A C 1
ATOM 673 O O . THR A 1 79 ? 11.501 2.210 -3.562 1.00 90.81 79 THR A O 1
ATOM 676 N N . GLU A 1 80 ? 13.396 2.986 -4.469 1.00 93.81 80 GLU A N 1
ATOM 677 C CA . GLU A 1 80 ? 14.033 3.359 -3.205 1.00 93.81 80 GLU A CA 1
ATOM 678 C C . GLU A 1 80 ? 13.332 4.549 -2.535 1.00 93.81 80 GLU A C 1
ATOM 680 O O . GLU A 1 80 ? 13.022 4.469 -1.350 1.00 93.81 80 GLU A O 1
ATOM 685 N N . GLU A 1 81 ? 13.008 5.600 -3.299 1.00 92.62 81 GLU A N 1
ATOM 686 C CA . GLU A 1 81 ? 12.215 6.749 -2.835 1.00 92.62 81 GLU A CA 1
ATOM 687 C C . GLU A 1 81 ? 10.864 6.286 -2.262 1.00 92.62 81 GLU A C 1
ATOM 689 O O . GLU A 1 81 ? 10.539 6.606 -1.120 1.00 92.62 81 GLU A O 1
ATOM 694 N N . ALA A 1 82 ? 10.118 5.468 -3.013 1.00 91.94 82 ALA A N 1
ATOM 695 C CA . ALA A 1 82 ? 8.824 4.948 -2.576 1.00 91.94 82 ALA A CA 1
ATOM 696 C C . ALA A 1 82 ? 8.948 4.017 -1.361 1.00 91.94 82 ALA A C 1
ATOM 698 O O . ALA A 1 82 ? 8.111 4.057 -0.465 1.00 91.94 82 ALA A O 1
ATOM 699 N N . ARG A 1 83 ? 10.006 3.198 -1.285 1.00 93.88 83 ARG A N 1
ATOM 700 C CA . ARG A 1 83 ? 10.255 2.338 -0.121 1.00 93.88 83 ARG A CA 1
ATOM 701 C C . ARG A 1 83 ? 10.588 3.150 1.130 1.00 93.88 83 ARG A C 1
ATOM 703 O O . ARG A 1 83 ? 10.236 2.721 2.226 1.00 93.88 83 ARG A O 1
ATOM 710 N N . GLU A 1 84 ? 11.292 4.271 1.011 1.00 96.19 84 GLU A N 1
ATOM 711 C CA . GLU A 1 84 ? 11.576 5.115 2.175 1.00 96.19 84 GLU A CA 1
ATOM 712 C C . GLU A 1 84 ? 10.325 5.865 2.639 1.00 96.19 84 GLU A C 1
ATOM 714 O O . GLU A 1 84 ? 10.073 5.918 3.840 1.00 96.19 84 GLU A O 1
ATOM 719 N N . GLU A 1 85 ? 9.493 6.348 1.713 1.00 92.69 85 GLU A N 1
ATOM 720 C CA . GLU A 1 85 ? 8.167 6.899 2.030 1.00 92.69 85 GLU A CA 1
ATOM 721 C C . GLU A 1 85 ? 7.292 5.864 2.759 1.00 92.69 85 GLU A C 1
ATOM 723 O O . GLU A 1 85 ? 6.749 6.137 3.829 1.00 92.69 85 GLU A O 1
ATOM 728 N N . GLU A 1 86 ? 7.265 4.631 2.250 1.00 94.31 86 GLU A N 1
ATOM 729 C CA . GLU A 1 86 ? 6.588 3.484 2.855 1.00 94.31 86 GLU A CA 1
ATOM 730 C C . GLU A 1 86 ? 7.025 3.230 4.307 1.00 94.31 86 GLU A C 1
ATOM 732 O O . GLU A 1 86 ? 6.202 2.920 5.172 1.00 94.31 86 GLU A O 1
ATOM 737 N N . LYS A 1 87 ? 8.334 3.311 4.582 1.00 96.56 87 LYS A N 1
ATOM 738 C CA . LYS A 1 87 ? 8.890 3.157 5.937 1.00 96.56 87 LYS A CA 1
ATOM 739 C C . LYS A 1 87 ? 8.544 4.348 6.809 1.00 96.56 87 LYS A C 1
ATOM 741 O O . LYS A 1 87 ? 8.245 4.170 7.986 1.00 96.56 87 LYS A O 1
ATOM 746 N N . GLN A 1 88 ? 8.617 5.549 6.250 1.00 96.31 88 GLN A N 1
ATOM 747 C CA . GLN A 1 88 ? 8.349 6.777 6.974 1.00 96.31 88 GLN A CA 1
ATOM 748 C C . GLN A 1 88 ? 6.912 6.798 7.495 1.00 96.31 88 GLN A C 1
ATOM 750 O O . GLN A 1 88 ? 6.710 7.017 8.686 1.00 96.31 88 GLN A O 1
ATOM 755 N N . LYS A 1 89 ? 5.943 6.439 6.651 1.00 95.31 89 LYS A N 1
ATOM 756 C CA . LYS A 1 89 ? 4.534 6.338 7.043 1.00 95.31 89 LYS A CA 1
ATOM 757 C C . LYS A 1 89 ? 4.282 5.267 8.103 1.00 95.31 89 LYS A C 1
ATOM 759 O O . LYS A 1 89 ? 3.537 5.492 9.050 1.00 95.31 89 LYS A O 1
ATOM 764 N N . GLN A 1 90 ? 4.982 4.133 8.029 1.00 97.25 90 GLN A N 1
ATOM 765 C CA . GLN A 1 90 ? 4.925 3.128 9.099 1.00 97.25 90 GLN A CA 1
ATOM 766 C C . GLN A 1 90 ? 5.497 3.645 10.426 1.00 97.25 90 GLN A C 1
ATOM 768 O O . GLN A 1 90 ? 4.942 3.340 11.479 1.00 97.25 90 GLN A O 1
ATOM 773 N N . ARG A 1 91 ? 6.576 4.442 10.396 1.00 97.56 91 ARG A N 1
ATOM 774 C CA . ARG A 1 91 ? 7.138 5.071 11.605 1.00 97.56 91 ARG A CA 1
ATOM 775 C C . ARG A 1 91 ? 6.179 6.082 12.232 1.00 97.56 91 ARG A C 1
ATOM 777 O O . ARG A 1 91 ? 6.129 6.154 13.454 1.00 97.56 91 ARG A O 1
ATOM 784 N N . GLU A 1 92 ? 5.440 6.838 11.424 1.00 96.94 92 GLU A N 1
ATOM 785 C CA . GLU A 1 92 ? 4.442 7.810 11.901 1.00 96.94 92 GLU A CA 1
ATOM 786 C C . GLU A 1 92 ? 3.337 7.115 12.706 1.00 96.94 92 GLU A C 1
ATOM 788 O O . GLU A 1 92 ? 3.143 7.426 13.882 1.00 96.94 92 GLU A O 1
ATOM 793 N N . VAL A 1 93 ? 2.718 6.080 12.133 1.00 97.38 93 VAL A N 1
ATOM 794 C CA . VAL A 1 93 ? 1.688 5.281 12.820 1.00 97.38 93 VAL A CA 1
ATOM 795 C C . VAL A 1 93 ? 2.253 4.569 14.054 1.00 97.38 93 VAL A C 1
ATOM 797 O O . VAL A 1 93 ? 1.599 4.511 15.094 1.00 97.38 93 VAL A O 1
ATOM 800 N N . GLN A 1 94 ? 3.486 4.058 13.979 1.00 97.75 94 GLN A N 1
ATOM 801 C CA . GLN A 1 94 ? 4.145 3.422 15.121 1.00 97.75 94 GLN A CA 1
ATOM 802 C C . GLN A 1 94 ? 4.375 4.411 16.278 1.00 97.75 94 GLN A C 1
ATOM 804 O O . GLN A 1 94 ? 4.152 4.064 17.435 1.00 97.75 94 GLN A O 1
ATOM 809 N N . ALA A 1 95 ? 4.765 5.654 15.986 1.00 97.75 95 ALA A N 1
ATOM 810 C CA . ALA A 1 95 ? 4.923 6.691 17.004 1.00 97.75 95 ALA A CA 1
ATOM 811 C C . ALA A 1 95 ? 3.574 7.098 17.632 1.00 97.75 95 ALA A C 1
ATOM 813 O O . ALA A 1 95 ? 3.503 7.348 18.841 1.00 97.75 95 ALA A O 1
ATOM 814 N N . ALA A 1 96 ? 2.495 7.122 16.841 1.00 96.56 96 ALA A N 1
ATOM 815 C CA . ALA A 1 96 ? 1.140 7.326 17.353 1.00 96.56 96 ALA A CA 1
ATOM 816 C C . ALA A 1 96 ? 0.716 6.181 18.289 1.00 96.56 96 ALA A C 1
ATOM 818 O O . ALA A 1 96 ? 0.213 6.434 19.385 1.00 96.56 96 ALA A O 1
ATOM 819 N N . TYR A 1 97 ? 1.010 4.930 17.920 1.00 96.94 97 TYR A N 1
ATOM 820 C CA . TYR A 1 97 ? 0.772 3.760 18.769 1.00 96.94 97 TYR A CA 1
ATOM 821 C C . TYR A 1 97 ? 1.515 3.855 20.111 1.00 96.94 97 TYR A C 1
ATOM 823 O O . TYR A 1 97 ? 0.920 3.649 21.167 1.00 96.94 97 TYR A O 1
ATOM 831 N N . GLU A 1 98 ? 2.803 4.204 20.096 1.00 96.94 98 GLU A N 1
ATOM 832 C CA . GLU A 1 98 ? 3.603 4.364 21.322 1.00 96.94 98 GLU A CA 1
ATOM 833 C C . GLU A 1 98 ? 3.054 5.485 22.217 1.00 96.94 98 GLU A C 1
ATOM 835 O O . GLU A 1 98 ? 2.990 5.350 23.440 1.00 96.94 98 GLU A O 1
ATOM 840 N N . THR A 1 99 ? 2.587 6.580 21.611 1.00 95.56 99 THR A N 1
ATOM 841 C CA . THR A 1 99 ? 1.932 7.678 22.336 1.00 95.56 99 THR A CA 1
ATOM 842 C C . THR A 1 99 ? 0.637 7.212 23.001 1.00 95.56 99 THR A C 1
ATOM 844 O O . THR A 1 99 ? 0.393 7.528 24.171 1.00 95.56 99 THR A O 1
ATOM 847 N N . LEU A 1 100 ? -0.170 6.418 22.291 1.00 94.44 100 LEU A N 1
ATOM 848 C CA . LEU A 1 100 ? -1.375 5.806 22.838 1.00 94.44 100 LEU A CA 1
ATOM 849 C C . LEU A 1 100 ? -1.042 4.883 24.015 1.00 94.44 100 LEU A C 1
ATOM 851 O O . LEU A 1 100 ? -1.652 5.018 25.075 1.00 94.44 100 LEU A O 1
ATOM 855 N N . GLU A 1 101 ? -0.048 4.006 23.879 1.00 94.19 101 GLU A N 1
ATOM 856 C CA . GLU A 1 101 ? 0.379 3.086 24.941 1.00 94.19 101 GLU A CA 1
ATOM 857 C C . GLU A 1 101 ? 0.801 3.837 26.217 1.00 94.19 101 GLU A C 1
ATOM 859 O O . GLU A 1 101 ? 0.356 3.504 27.323 1.00 94.19 101 GLU A O 1
ATOM 864 N N . ILE A 1 102 ? 1.577 4.916 26.069 1.00 94.00 102 ILE A N 1
ATOM 865 C CA . ILE A 1 102 ? 1.948 5.795 27.184 1.00 94.00 102 ILE A CA 1
ATOM 866 C C . ILE A 1 102 ? 0.695 6.424 27.811 1.00 94.00 102 ILE A C 1
ATOM 868 O O . ILE A 1 102 ? 0.552 6.391 29.036 1.00 94.00 102 ILE A O 1
ATOM 872 N N . SER A 1 103 ? -0.236 6.951 27.009 1.00 91.38 103 SER A N 1
ATOM 873 C CA . SER A 1 103 ? -1.468 7.569 27.526 1.00 91.38 103 SER A CA 1
ATOM 874 C C . SER A 1 103 ? -2.349 6.582 28.308 1.00 91.38 103 SER A C 1
ATOM 876 O O . SER A 1 103 ? -2.862 6.924 29.378 1.00 91.38 103 SER A O 1
ATOM 878 N N . MET A 1 104 ? -2.435 5.331 27.841 1.00 89.75 104 MET A N 1
ATOM 879 C CA . MET A 1 104 ? -3.167 4.249 28.501 1.00 89.75 104 MET A CA 1
ATOM 880 C C . MET A 1 104 ? -2.517 3.871 29.833 1.00 89.75 104 MET A C 1
ATOM 882 O O . MET A 1 104 ? -3.215 3.706 30.832 1.00 89.75 104 MET A O 1
ATOM 886 N N . SER A 1 105 ? -1.180 3.832 29.899 1.00 90.50 105 SER A N 1
ATOM 887 C CA . SER A 1 105 ? -0.452 3.610 31.159 1.00 90.50 105 SER A CA 1
ATOM 888 C C . SER A 1 105 ? -0.704 4.709 32.204 1.00 90.50 105 SER A C 1
ATOM 890 O O . SER A 1 105 ? -0.637 4.457 33.408 1.00 90.50 105 SER A O 1
ATOM 892 N N . MET A 1 106 ? -1.047 5.919 31.748 1.00 91.19 106 MET A N 1
ATOM 893 C CA . MET A 1 106 ? -1.418 7.059 32.589 1.00 91.19 106 MET A CA 1
ATOM 894 C C . MET A 1 106 ? -2.928 7.135 32.879 1.00 91.19 106 MET A C 1
ATOM 896 O O . MET A 1 106 ? -3.370 8.105 33.492 1.00 91.19 106 MET A O 1
ATOM 900 N N . ASN A 1 107 ? -3.721 6.134 32.468 1.00 85.62 107 ASN A N 1
ATOM 901 C CA . ASN A 1 107 ? -5.188 6.103 32.571 1.00 85.62 107 ASN A CA 1
ATOM 902 C C . ASN A 1 107 ? -5.876 7.343 31.965 1.00 85.62 107 ASN A C 1
ATOM 904 O O . ASN A 1 107 ? -6.898 7.808 32.472 1.00 85.62 107 ASN A O 1
ATOM 908 N N . SER A 1 108 ? -5.301 7.904 30.899 1.00 83.75 108 SER A N 1
ATOM 909 C CA . SER A 1 108 ? -5.904 9.024 30.175 1.00 83.75 108 SER A CA 1
ATOM 910 C C . SER A 1 108 ? -6.892 8.487 29.143 1.00 83.75 108 SER A C 1
ATOM 912 O O . SER A 1 108 ? -6.511 7.706 28.278 1.00 83.75 108 SER A O 1
ATOM 914 N N . ILE A 1 109 ? -8.159 8.893 29.239 1.00 82.31 109 ILE A N 1
ATOM 915 C CA . ILE A 1 109 ? -9.205 8.512 28.283 1.00 82.31 109 ILE A CA 1
ATOM 916 C C . ILE A 1 109 ? -9.338 9.644 27.271 1.00 82.31 109 ILE A C 1
ATOM 918 O O . ILE A 1 109 ? -9.773 10.740 27.623 1.00 82.31 109 ILE A O 1
ATOM 922 N N . ASN A 1 110 ? -8.966 9.365 26.025 1.00 88.81 110 ASN A N 1
ATOM 923 C CA . ASN A 1 110 ? -9.088 10.304 24.918 1.00 88.81 110 ASN A CA 1
ATOM 924 C C . ASN A 1 110 ? -10.201 9.846 23.975 1.00 88.81 110 ASN A C 1
ATOM 926 O O . ASN A 1 110 ? -10.337 8.657 23.686 1.00 88.81 110 ASN A O 1
ATOM 930 N N . GLU A 1 111 ? -10.991 10.792 23.479 1.00 90.94 111 GLU A N 1
ATOM 931 C CA . GLU A 1 111 ? -11.948 10.526 22.405 1.00 90.94 111 GLU A CA 1
ATOM 932 C C . GLU A 1 111 ? -11.205 10.138 21.123 1.00 90.94 111 GLU A C 1
ATOM 934 O O . GLU A 1 111 ? -10.152 10.701 20.807 1.00 90.94 111 GLU A O 1
ATOM 939 N N . LEU A 1 112 ? -11.752 9.172 20.381 1.00 88.69 112 LEU A N 1
ATOM 940 C CA . LEU A 1 112 ? -11.164 8.761 19.107 1.00 88.69 112 LEU A CA 1
ATOM 941 C C . LEU A 1 112 ? -11.270 9.881 18.068 1.00 88.69 112 LEU A C 1
ATOM 943 O O . LEU A 1 112 ? -10.307 10.160 17.363 1.00 88.69 112 LEU A O 1
ATOM 947 N N . GLY A 1 113 ? -12.422 10.555 18.025 1.00 86.25 113 GLY A N 1
ATOM 948 C CA . GLY A 1 113 ? -12.774 11.514 16.982 1.00 86.25 113 GLY A CA 1
ATOM 949 C C . GLY A 1 113 ? -13.455 10.855 15.771 1.00 86.25 113 GLY A C 1
ATOM 950 O O . GLY A 1 113 ? -13.713 9.651 15.772 1.00 86.25 113 GLY A O 1
ATOM 951 N N . PRO A 1 114 ? -13.816 11.642 14.743 1.00 87.38 114 PRO A N 1
ATOM 952 C CA . PRO A 1 114 ? -14.478 11.127 13.549 1.00 87.38 114 PRO A CA 1
ATOM 953 C C . PRO A 1 114 ? -13.500 10.337 12.670 1.00 87.38 114 PRO A C 1
ATOM 955 O O . PRO A 1 114 ? -12.431 10.840 12.344 1.00 87.38 114 PRO A O 1
ATOM 958 N N . ILE A 1 115 ? -13.905 9.138 12.243 1.00 90.81 115 ILE A N 1
ATOM 959 C CA . ILE A 1 115 ? -13.107 8.247 11.377 1.00 90.81 115 ILE A CA 1
ATOM 960 C C . ILE A 1 115 ? -13.777 7.938 10.025 1.00 90.81 115 ILE A C 1
ATOM 962 O O . ILE A 1 115 ? -13.356 7.024 9.321 1.00 90.81 115 ILE A O 1
ATOM 966 N N . ASP A 1 116 ? -14.828 8.682 9.662 1.00 89.75 116 ASP A N 1
ATOM 967 C CA . ASP A 1 116 ? -15.477 8.632 8.341 1.00 89.75 116 ASP A CA 1
ATOM 968 C C . ASP A 1 116 ? -14.550 9.267 7.294 1.00 89.75 116 ASP A C 1
ATOM 970 O O . ASP A 1 116 ? -14.629 10.459 6.993 1.00 89.75 116 ASP A O 1
ATOM 974 N N . THR A 1 117 ? -13.559 8.492 6.854 1.00 91.75 117 THR A N 1
ATOM 975 C CA . THR A 1 117 ? -12.501 8.957 5.962 1.00 91.75 117 THR A CA 1
ATOM 976 C C . THR A 1 117 ? -11.787 7.801 5.251 1.00 91.75 117 THR A C 1
ATOM 978 O O . THR A 1 117 ? -12.129 6.626 5.414 1.00 91.75 117 THR A O 1
ATOM 981 N N . ASN A 1 118 ? -10.799 8.133 4.416 1.00 93.62 118 ASN A N 1
ATOM 982 C CA . ASN A 1 118 ? -9.882 7.189 3.787 1.00 93.62 118 ASN A CA 1
ATOM 983 C C . ASN A 1 118 ? -8.581 7.103 4.596 1.00 93.62 118 ASN A C 1
ATOM 985 O O . ASN A 1 118 ? -7.935 8.116 4.845 1.00 93.62 118 ASN A O 1
ATOM 989 N N . PHE A 1 119 ? -8.152 5.881 4.892 1.00 95.50 119 PHE A N 1
ATOM 990 C CA . PHE A 1 119 ? -6.829 5.585 5.426 1.00 95.50 119 PHE A CA 1
ATOM 991 C C . PHE A 1 119 ? -6.013 4.889 4.347 1.00 95.50 119 PHE A C 1
ATOM 993 O O . PHE A 1 119 ? -6.385 3.806 3.877 1.00 95.50 119 PHE A O 1
ATOM 1000 N N . TYR A 1 120 ? -4.901 5.498 3.947 1.00 94.88 120 TYR A N 1
ATOM 1001 C CA . TYR A 1 120 ? -3.939 4.851 3.065 1.00 94.88 120 TYR A CA 1
ATOM 1002 C C . TYR A 1 120 ? -3.129 3.852 3.870 1.00 94.88 120 TYR A C 1
ATOM 1004 O O . TYR A 1 120 ? -2.684 4.140 4.977 1.00 94.88 120 TYR A O 1
ATOM 1012 N N . LEU A 1 121 ? -2.972 2.657 3.317 1.00 95.88 121 LEU A N 1
ATOM 1013 C CA . LEU A 1 121 ? -2.331 1.551 4.010 1.00 95.88 121 LEU A CA 1
ATOM 1014 C C . LEU A 1 121 ? -0.865 1.468 3.584 1.00 95.88 121 LEU A C 1
ATOM 1016 O O . LEU A 1 121 ? -0.565 1.630 2.403 1.00 95.88 121 LEU A O 1
ATOM 1020 N N . TYR A 1 122 ? 0.036 1.175 4.518 1.00 95.31 122 TYR A N 1
ATOM 1021 C CA . TYR A 1 122 ? 1.474 1.024 4.282 1.00 95.31 122 TYR A CA 1
ATOM 1022 C C . TYR A 1 122 ? 1.981 -0.251 4.965 1.00 95.31 122 TYR A C 1
ATOM 1024 O O . TYR A 1 122 ? 1.727 -0.490 6.140 1.00 95.31 122 TYR A O 1
ATOM 1032 N N . CYS A 1 123 ? 2.677 -1.102 4.223 1.00 95.06 123 CYS A N 1
ATOM 1033 C CA . CYS A 1 123 ? 3.220 -2.381 4.660 1.00 95.06 123 CYS A CA 1
ATOM 1034 C C . CYS A 1 123 ? 4.437 -2.742 3.790 1.00 95.06 123 CYS A C 1
ATOM 1036 O O . CYS A 1 123 ? 4.299 -2.917 2.575 1.00 95.06 123 CYS A O 1
ATOM 1038 N N . GLN A 1 124 ? 5.620 -2.894 4.408 1.00 94.12 124 GLN A N 1
ATOM 1039 C CA . GLN A 1 124 ? 6.840 -3.298 3.684 1.00 94.12 124 GLN A CA 1
ATOM 1040 C C . GLN A 1 124 ? 6.676 -4.671 3.022 1.00 94.12 124 GLN A C 1
ATOM 1042 O O . GLN A 1 124 ? 7.045 -4.829 1.862 1.00 94.12 124 GLN A O 1
ATOM 1047 N N . ASP A 1 125 ? 6.077 -5.636 3.728 1.00 94.00 125 ASP A N 1
ATOM 1048 C CA . ASP A 1 125 ? 5.876 -6.978 3.180 1.00 94.00 125 ASP A CA 1
ATOM 1049 C C . ASP A 1 125 ? 4.992 -6.928 1.934 1.00 94.00 125 ASP A C 1
ATOM 1051 O O . ASP A 1 125 ? 5.288 -7.581 0.943 1.00 94.00 125 ASP A O 1
ATOM 1055 N N . TYR A 1 126 ? 3.927 -6.119 1.941 1.00 92.25 126 TYR A N 1
ATOM 1056 C CA . TYR A 1 126 ? 3.089 -5.926 0.756 1.00 92.25 126 TYR A CA 1
ATOM 1057 C C . TYR A 1 126 ? 3.874 -5.260 -0.383 1.00 92.25 126 TYR A C 1
ATOM 1059 O O . TYR A 1 126 ? 3.767 -5.673 -1.540 1.00 92.25 126 TYR A O 1
ATOM 1067 N N . PHE A 1 127 ? 4.668 -4.233 -0.065 1.00 91.56 127 PHE A N 1
ATOM 1068 C CA . PHE A 1 127 ? 5.470 -3.496 -1.043 1.00 91.56 127 PHE A CA 1
ATOM 1069 C C . PHE A 1 127 ? 6.384 -4.436 -1.844 1.00 91.56 127 PHE A C 1
ATOM 1071 O O . PHE A 1 127 ? 6.468 -4.313 -3.064 1.00 91.56 127 PHE A O 1
ATOM 1078 N N . ASP A 1 128 ? 6.999 -5.424 -1.192 1.00 90.06 128 ASP A N 1
ATOM 1079 C CA . ASP A 1 128 ? 7.921 -6.372 -1.831 1.00 90.06 128 ASP A CA 1
ATOM 1080 C C . ASP A 1 128 ? 7.279 -7.244 -2.927 1.00 90.06 128 ASP A C 1
ATOM 1082 O O . ASP A 1 128 ? 7.986 -7.703 -3.828 1.00 90.06 128 ASP A O 1
ATOM 1086 N N . TYR A 1 129 ? 5.960 -7.462 -2.884 1.00 86.94 129 TYR A N 1
ATOM 1087 C CA . TYR A 1 129 ? 5.252 -8.314 -3.851 1.00 86.94 129 TYR A CA 1
ATOM 1088 C C . TYR A 1 129 ? 4.418 -7.540 -4.871 1.00 86.94 129 TYR A C 1
ATOM 1090 O O . TYR A 1 129 ? 4.217 -8.031 -5.983 1.00 86.94 129 TYR A O 1
ATOM 1098 N N . PHE A 1 130 ? 3.915 -6.361 -4.505 1.00 86.12 130 PHE A N 1
ATOM 1099 C CA . PHE A 1 130 ? 2.910 -5.647 -5.297 1.00 86.12 130 PHE A CA 1
ATOM 1100 C C . PHE A 1 130 ? 3.372 -4.288 -5.823 1.00 86.12 130 PHE A C 1
ATOM 1102 O O . PHE A 1 130 ? 2.666 -3.697 -6.639 1.00 86.12 130 PHE A O 1
ATOM 1109 N N . TYR A 1 131 ? 4.527 -3.776 -5.388 1.00 87.12 131 TYR A N 1
ATOM 1110 C CA . TYR A 1 131 ? 5.021 -2.503 -5.898 1.00 87.12 131 TYR A CA 1
ATOM 1111 C C . TYR A 1 131 ? 5.381 -2.606 -7.386 1.00 87.12 131 TYR A C 1
ATOM 1113 O O . TYR A 1 131 ? 6.240 -3.395 -7.783 1.00 87.12 131 TYR A O 1
ATOM 1121 N N . ASP A 1 132 ? 4.740 -1.769 -8.202 1.00 84.69 132 ASP A N 1
ATOM 1122 C CA . ASP A 1 132 ? 5.037 -1.624 -9.622 1.00 84.69 132 ASP A CA 1
ATOM 1123 C C . ASP A 1 132 ? 5.595 -0.213 -9.898 1.00 84.69 132 ASP A C 1
ATOM 1125 O O . ASP A 1 132 ? 4.849 0.764 -9.843 1.00 84.69 132 ASP A O 1
ATOM 1129 N N . PRO A 1 133 ? 6.895 -0.073 -10.226 1.00 81.69 133 PRO A N 1
ATOM 1130 C CA . PRO A 1 133 ? 7.500 1.214 -10.570 1.00 81.69 133 PRO A CA 1
ATOM 1131 C C . PRO A 1 133 ? 7.108 1.720 -11.971 1.00 81.69 133 PRO A C 1
ATOM 1133 O O . PRO A 1 133 ? 7.632 2.742 -12.429 1.00 81.69 133 PRO A O 1
ATOM 1136 N N . SER A 1 134 ? 6.262 0.996 -12.712 1.00 77.69 134 SER A N 1
ATOM 1137 C CA . SER A 1 134 ? 5.773 1.436 -14.014 1.00 77.69 134 SER A CA 1
ATOM 1138 C C . SER A 1 134 ? 4.875 2.679 -13.884 1.00 77.69 134 SER A C 1
ATOM 1140 O O . SER A 1 134 ? 4.228 2.887 -12.859 1.00 77.69 134 SER A O 1
ATOM 1142 N N . PRO A 1 135 ? 4.761 3.509 -14.938 1.00 66.94 135 PRO A N 1
ATOM 1143 C CA . PRO A 1 135 ? 3.846 4.656 -14.940 1.00 66.94 135 PRO A CA 1
ATOM 1144 C C . PRO A 1 135 ? 2.359 4.266 -14.832 1.00 66.94 135 PRO A C 1
ATOM 1146 O O . PRO A 1 135 ? 1.516 5.149 -14.719 1.00 66.94 135 PRO A O 1
ATOM 1149 N N . TYR A 1 136 ? 2.038 2.970 -14.883 1.00 64.19 136 TYR A N 1
ATOM 1150 C CA . TYR A 1 136 ? 0.690 2.429 -14.713 1.00 64.19 136 TYR A CA 1
ATOM 1151 C C . TYR A 1 136 ? 0.493 1.759 -13.341 1.00 64.19 136 TYR A C 1
ATOM 1153 O O . TYR A 1 136 ? -0.602 1.288 -13.047 1.00 64.19 136 TYR A O 1
ATOM 1161 N N . GLY A 1 137 ? 1.535 1.722 -12.503 1.00 62.16 137 GLY A N 1
ATOM 1162 C CA . GLY A 1 137 ? 1.598 0.988 -11.239 1.00 62.16 137 GLY A CA 1
ATOM 1163 C C . GLY A 1 137 ? 0.881 1.643 -10.056 1.00 62.16 137 GLY A C 1
ATOM 1164 O O . GLY A 1 137 ? 1.279 1.440 -8.911 1.00 62.16 137 GLY A O 1
ATOM 1165 N N . TRP A 1 138 ? -0.164 2.442 -10.290 1.00 59.09 138 TRP A N 1
ATOM 1166 C CA . TRP A 1 138 ? -0.939 3.057 -9.209 1.00 59.09 138 TRP A CA 1
ATOM 1167 C C . TRP A 1 138 ? -1.846 2.020 -8.541 1.00 59.09 138 TRP A C 1
ATOM 1169 O O . TRP A 1 138 ? -3.031 1.907 -8.848 1.00 59.09 138 TRP A O 1
ATOM 1179 N N . MET A 1 139 ? -1.288 1.242 -7.616 1.00 68.19 139 MET A N 1
ATOM 1180 C CA . MET A 1 139 ? -2.075 0.399 -6.720 1.00 68.19 139 MET A CA 1
ATOM 1181 C C . MET A 1 139 ? -2.342 1.167 -5.430 1.00 68.19 139 MET A C 1
ATOM 1183 O O . MET A 1 139 ? -1.583 1.084 -4.466 1.00 68.19 139 MET A O 1
ATOM 1187 N N . THR A 1 140 ? -3.420 1.951 -5.417 1.00 75.75 140 THR A N 1
ATOM 1188 C CA . THR A 1 140 ? -3.880 2.586 -4.183 1.00 75.75 140 THR A CA 1
ATOM 1189 C C . THR A 1 140 ? -4.484 1.522 -3.276 1.00 75.75 140 THR A C 1
ATOM 1191 O O . THR A 1 140 ? -5.576 1.022 -3.536 1.00 75.75 140 THR A O 1
ATOM 1194 N N . ARG A 1 141 ? -3.769 1.189 -2.202 1.00 90.56 141 ARG A N 1
ATOM 1195 C CA . ARG A 1 141 ? -4.288 0.372 -1.103 1.00 90.56 141 ARG A CA 1
ATOM 1196 C C . ARG A 1 141 ? -4.800 1.279 0.008 1.0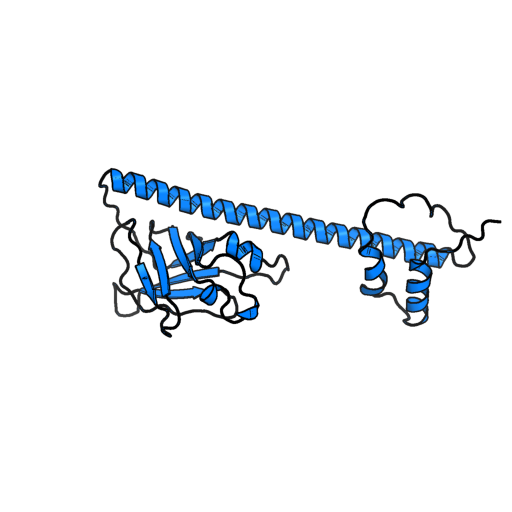0 90.56 141 ARG A C 1
ATOM 1198 O O . ARG A 1 141 ? -4.090 2.173 0.474 1.00 90.56 141 ARG A O 1
ATOM 1205 N N . LYS A 1 142 ? -6.050 1.080 0.397 1.00 94.31 142 LYS A N 1
ATOM 1206 C CA . LYS A 1 142 ? -6.723 1.920 1.384 1.00 94.31 142 LYS A CA 1
ATOM 1207 C C . LYS A 1 142 ? -7.895 1.193 2.020 1.00 94.31 142 LYS A C 1
ATOM 1209 O O . LYS A 1 142 ? -8.445 0.264 1.432 1.00 94.31 142 LYS A O 1
ATOM 1214 N N . VAL A 1 143 ? -8.312 1.667 3.182 1.00 95.62 143 VAL A N 1
ATOM 1215 C CA . VAL A 1 143 ? -9.626 1.368 3.753 1.00 95.62 143 VAL A CA 1
ATOM 1216 C C . VAL A 1 143 ? -10.397 2.676 3.885 1.00 95.62 143 VAL A C 1
ATOM 1218 O O . VAL A 1 143 ? -9.829 3.690 4.286 1.00 95.62 143 VAL A O 1
ATOM 1221 N N . ARG A 1 144 ? -11.667 2.683 3.487 1.00 95.06 144 ARG A N 1
ATOM 1222 C CA . ARG A 1 144 ? -12.568 3.825 3.661 1.00 95.06 144 ARG A CA 1
ATOM 1223 C C . ARG A 1 144 ? -13.670 3.437 4.622 1.00 95.06 144 ARG 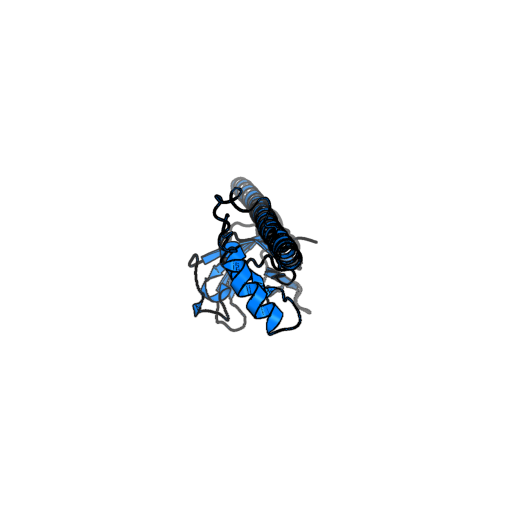A C 1
ATOM 1225 O O . ARG A 1 144 ? -14.255 2.371 4.446 1.00 95.06 144 ARG A O 1
ATOM 1232 N N . PHE A 1 145 ? -13.979 4.316 5.560 1.00 95.31 145 PHE A N 1
ATOM 1233 C CA . PHE A 1 145 ? -15.180 4.211 6.377 1.00 95.31 145 PHE A CA 1
ATOM 1234 C C . PHE A 1 145 ? -16.143 5.336 6.033 1.00 95.31 145 PHE A C 1
ATOM 1236 O O . PHE A 1 145 ? -15.699 6.420 5.672 1.00 95.31 145 PHE A O 1
ATOM 1243 N N . GLU A 1 146 ? -17.440 5.054 6.117 1.00 94.38 146 GLU A N 1
ATOM 1244 C CA . GLU A 1 146 ? -18.503 6.030 5.874 1.00 94.38 146 GLU A CA 1
ATOM 1245 C C . GLU A 1 146 ? -19.706 5.747 6.769 1.00 94.38 146 GLU A C 1
ATOM 1247 O O . GLU A 1 146 ? -20.126 4.590 6.898 1.00 94.38 146 GLU A O 1
ATOM 1252 N N . TYR A 1 147 ? -20.270 6.779 7.402 1.00 90.94 147 TYR A N 1
ATOM 1253 C CA . TYR A 1 147 ? -21.478 6.606 8.204 1.00 90.94 147 TYR A CA 1
ATOM 1254 C C . TYR A 1 147 ? -22.652 6.198 7.324 1.00 90.94 147 TYR A C 1
ATOM 1256 O O . TYR A 1 147 ? -22.951 6.800 6.292 1.00 90.94 147 TYR A O 1
ATOM 1264 N N . LYS A 1 148 ? -23.361 5.162 7.760 1.00 84.25 148 LYS A N 1
ATOM 1265 C CA . LYS A 1 148 ? -24.518 4.657 7.039 1.00 84.25 148 LYS A CA 1
ATOM 1266 C C . LYS A 1 148 ? -25.660 5.671 7.102 1.00 84.25 148 LYS A C 1
ATOM 1268 O O . LYS A 1 148 ? -26.095 6.067 8.184 1.00 84.25 148 LYS A O 1
ATOM 1273 N N . GLU A 1 149 ? -26.209 6.032 5.942 1.00 79.31 149 GLU A N 1
ATOM 1274 C CA . GLU A 1 149 ? -27.378 6.913 5.875 1.00 79.31 149 GLU A CA 1
ATOM 1275 C C . GLU A 1 149 ? -28.523 6.387 6.759 1.00 79.31 149 GLU A C 1
ATOM 1277 O O . GLU A 1 149 ? -28.918 5.219 6.690 1.00 79.31 149 GLU A O 1
ATOM 1282 N N . GLY A 1 150 ? -29.047 7.259 7.623 1.00 77.44 150 GLY A N 1
ATOM 1283 C CA . GLY A 1 150 ? -30.118 6.927 8.567 1.00 77.44 150 GLY A CA 1
ATOM 1284 C C . GLY A 1 150 ? -29.671 6.261 9.876 1.00 77.44 150 GLY A C 1
ATOM 1285 O O . GLY A 1 150 ? -30.515 6.075 10.751 1.00 77.44 150 GLY A O 1
ATOM 1286 N N . TYR A 1 151 ? -28.378 5.957 10.055 1.00 75.25 151 TYR A N 1
ATOM 1287 C CA . TYR A 1 151 ? -27.815 5.396 11.290 1.00 75.25 151 TYR A CA 1
ATOM 1288 C C . TYR A 1 151 ? -26.572 6.185 11.722 1.00 75.25 151 TYR A C 1
ATOM 1290 O O . TYR A 1 151 ? -25.472 5.960 11.231 1.00 75.25 151 TYR A O 1
ATOM 1298 N N . SER A 1 152 ? -26.733 7.097 12.683 1.00 73.88 152 SER A N 1
ATOM 1299 C CA . SER A 1 152 ? -25.674 8.037 13.087 1.00 73.88 152 SER A CA 1
ATOM 1300 C C . SER A 1 152 ? -24.470 7.408 13.801 1.00 73.88 152 SER A C 1
ATOM 1302 O O . SER A 1 152 ? -23.525 8.119 14.113 1.00 73.88 152 SER A O 1
ATOM 1304 N N . ASN A 1 153 ? -24.510 6.112 14.116 1.00 86.69 153 ASN A N 1
ATOM 1305 C CA . ASN A 1 153 ? -23.477 5.411 14.881 1.00 86.69 153 ASN A CA 1
ATOM 1306 C C . ASN A 1 153 ? -22.983 4.117 14.212 1.00 86.69 153 ASN A C 1
ATOM 1308 O O . ASN A 1 153 ? -22.310 3.324 14.862 1.00 86.69 153 ASN A O 1
ATOM 1312 N N . VAL A 1 154 ? -23.335 3.877 12.946 1.00 92.50 154 VAL A N 1
ATOM 1313 C CA . VAL A 1 154 ? -22.920 2.676 12.208 1.00 92.50 154 VAL A CA 1
ATOM 1314 C C . VAL A 1 154 ? -22.062 3.094 11.024 1.00 92.50 154 VAL A C 1
ATOM 1316 O O . VAL A 1 154 ? -22.505 3.890 10.197 1.00 92.50 154 VAL A O 1
ATOM 1319 N N . LEU A 1 155 ? -20.859 2.535 10.930 1.00 93.31 155 LEU A N 1
ATOM 1320 C CA . LEU A 1 155 ? -19.958 2.713 9.799 1.00 93.31 155 LEU A CA 1
ATOM 1321 C C . LEU A 1 155 ? -20.069 1.532 8.840 1.00 93.31 155 LEU A C 1
ATOM 1323 O O . LEU A 1 155 ? -20.054 0.370 9.252 1.00 93.31 155 LEU A O 1
ATOM 1327 N N . ASN A 1 156 ? -20.123 1.847 7.553 1.00 94.69 156 ASN A N 1
ATOM 1328 C CA . ASN A 1 156 ? -19.754 0.924 6.492 1.00 94.69 156 ASN A CA 1
ATOM 1329 C C . ASN A 1 156 ? -18.246 1.041 6.256 1.00 94.69 156 ASN A C 1
ATOM 1331 O O . ASN A 1 156 ? -17.671 2.117 6.429 1.00 94.69 156 ASN A O 1
ATOM 1335 N N . GLY A 1 157 ? -17.611 -0.051 5.842 1.00 95.50 157 GLY A N 1
ATOM 1336 C CA . GLY A 1 157 ? -16.195 -0.064 5.499 1.00 95.50 157 GLY A CA 1
ATOM 1337 C C . GLY A 1 157 ? -15.966 -0.682 4.128 1.00 95.50 157 GLY A C 1
ATOM 1338 O O . GLY A 1 157 ? -16.604 -1.674 3.792 1.00 95.50 157 GLY A O 1
ATOM 1339 N N . GLN A 1 158 ? -15.041 -0.122 3.357 1.00 95.56 158 GLN A N 1
ATOM 1340 C CA . GLN A 1 158 ? -14.625 -0.656 2.065 1.00 95.56 158 GLN A CA 1
ATOM 1341 C C . GLN A 1 158 ? -13.100 -0.766 2.035 1.00 95.56 158 GLN A C 1
ATOM 1343 O O . GLN A 1 158 ? -12.394 0.206 2.306 1.00 95.56 158 GLN A O 1
ATOM 1348 N N . LEU A 1 159 ? -12.588 -1.956 1.733 1.00 95.56 159 LEU A N 1
ATOM 1349 C CA . LEU A 1 159 ? -11.163 -2.273 1.731 1.00 95.56 159 LEU A CA 1
ATOM 1350 C C . LEU A 1 159 ? -10.674 -2.527 0.304 1.00 95.56 159 LEU A C 1
ATOM 1352 O O . LEU A 1 159 ? -11.154 -3.434 -0.372 1.00 95.56 159 LEU A O 1
ATOM 1356 N N . TRP A 1 160 ? -9.648 -1.787 -0.111 1.00 92.88 160 TRP A N 1
ATOM 1357 C CA . TRP A 1 160 ? -8.913 -2.003 -1.353 1.00 92.88 160 TRP A CA 1
ATOM 1358 C C . TRP A 1 160 ? -7.486 -2.416 -1.010 1.00 92.88 160 TRP A C 1
ATOM 1360 O O . TRP A 1 160 ? -6.691 -1.591 -0.565 1.00 92.88 160 TRP A O 1
ATOM 1370 N N . LEU A 1 161 ? -7.151 -3.686 -1.230 1.00 89.56 161 LEU A N 1
ATOM 1371 C CA . LEU A 1 161 ? -5.762 -4.167 -1.219 1.00 89.56 161 LEU A CA 1
ATOM 1372 C C . LEU A 1 161 ? -5.288 -4.591 -2.609 1.00 89.56 161 LEU A C 1
ATOM 1374 O O . LEU A 1 161 ? -4.110 -4.846 -2.791 1.00 89.56 161 LEU A O 1
ATOM 1378 N N . ASN A 1 162 ? -6.182 -4.670 -3.593 1.00 77.00 162 ASN A N 1
ATOM 1379 C CA . ASN A 1 162 ? -5.863 -5.018 -4.970 1.00 77.00 162 ASN A CA 1
ATOM 1380 C C . ASN A 1 162 ? -6.664 -4.084 -5.887 1.00 77.00 162 ASN A C 1
ATOM 1382 O O . ASN A 1 162 ? -7.852 -3.890 -5.645 1.00 77.00 162 ASN A O 1
ATOM 1386 N N . PRO A 1 163 ? -6.084 -3.522 -6.961 1.00 69.81 163 PRO A N 1
ATOM 1387 C CA . PRO A 1 163 ? -6.827 -2.636 -7.861 1.00 69.81 163 PRO A CA 1
ATOM 1388 C C . PRO A 1 163 ? -8.033 -3.306 -8.539 1.00 69.81 163 PRO A C 1
ATOM 1390 O O . PRO A 1 163 ? -8.928 -2.613 -9.009 1.00 69.81 163 PRO A O 1
ATOM 1393 N N . ASN A 1 164 ? -8.058 -4.640 -8.615 1.00 76.19 164 ASN A N 1
ATOM 1394 C CA . ASN A 1 164 ? -9.128 -5.384 -9.282 1.00 76.19 164 ASN A CA 1
ATOM 1395 C C . ASN A 1 164 ? -10.242 -5.836 -8.334 1.00 76.19 164 ASN A C 1
ATOM 1397 O O . ASN A 1 164 ? -11.277 -6.296 -8.814 1.00 76.19 164 ASN A O 1
ATOM 1401 N N . PHE A 1 165 ? -10.012 -5.779 -7.021 1.00 82.19 165 PHE A N 1
ATOM 1402 C CA . PHE A 1 165 ? -10.929 -6.330 -6.033 1.00 82.19 165 PHE A CA 1
ATOM 1403 C C . PHE A 1 165 ? -10.976 -5.453 -4.797 1.00 82.19 165 PHE A C 1
ATOM 1405 O O . PHE A 1 165 ? -9.953 -5.144 -4.182 1.00 82.19 165 PHE A O 1
ATOM 1412 N N . ASP A 1 166 ? -12.192 -5.133 -4.404 1.00 90.12 166 ASP A N 1
ATOM 1413 C CA . ASP A 1 166 ? -12.516 -4.502 -3.150 1.00 90.12 166 ASP A CA 1
ATOM 1414 C C . ASP A 1 166 ? -13.410 -5.410 -2.309 1.00 90.12 166 ASP A C 1
ATOM 1416 O O . ASP A 1 166 ? -14.082 -6.316 -2.810 1.00 90.12 166 ASP A O 1
ATOM 1420 N N . PHE A 1 167 ? -13.366 -5.188 -1.003 1.00 93.56 167 PHE A N 1
ATOM 1421 C CA . PHE A 1 167 ? -14.146 -5.937 -0.036 1.00 93.56 167 PHE A CA 1
ATOM 1422 C C . PHE A 1 167 ? -14.963 -4.970 0.800 1.00 93.56 167 PHE A C 1
ATOM 1424 O O . PHE A 1 167 ? -14.410 -4.115 1.492 1.00 93.56 167 PHE A O 1
ATOM 1431 N N . GLU A 1 168 ? -16.277 -5.141 0.757 1.00 96.12 168 GLU A N 1
ATOM 1432 C CA . GLU A 1 168 ? -17.166 -4.501 1.716 1.00 96.12 168 GLU A CA 1
ATOM 1433 C C . GLU A 1 168 ? -17.014 -5.206 3.067 1.00 96.12 168 GLU A C 1
ATOM 1435 O O . GLU A 1 168 ? -16.923 -6.437 3.135 1.00 96.12 168 GLU A O 1
ATOM 1440 N N . LEU A 1 169 ? -16.952 -4.425 4.136 1.00 96.94 169 LEU A N 1
ATOM 1441 C CA . LEU A 1 169 ? -16.902 -4.897 5.510 1.00 96.94 169 LEU A CA 1
ATOM 1442 C C . LEU A 1 169 ? -18.310 -4.918 6.099 1.00 96.94 169 LEU A C 1
ATOM 1444 O O . LEU A 1 169 ? -19.123 -4.034 5.820 1.00 96.94 169 LEU A O 1
ATOM 1448 N N . VAL A 1 170 ? -18.575 -5.896 6.966 1.00 96.31 170 VAL A N 1
ATOM 1449 C CA . VAL A 1 170 ? -19.814 -5.927 7.743 1.00 96.31 170 VAL A CA 1
ATOM 1450 C C . VAL A 1 170 ? -19.922 -4.622 8.545 1.00 96.31 170 VAL A C 1
ATOM 1452 O O . VAL A 1 170 ? -18.956 -4.258 9.223 1.00 96.31 170 VAL A O 1
ATOM 1455 N N . PRO A 1 171 ? -21.069 -3.917 8.494 1.00 95.19 171 PRO A N 1
ATOM 1456 C CA . PRO A 1 171 ? -21.231 -2.665 9.217 1.00 95.19 171 PRO A CA 1
ATOM 1457 C C . PRO A 1 171 ? -21.007 -2.837 10.719 1.00 95.19 171 PRO A C 1
ATOM 1459 O O . PRO A 1 171 ? -21.465 -3.816 11.315 1.00 95.19 171 PRO A O 1
ATOM 1462 N N . PHE A 1 172 ? -20.341 -1.869 11.338 1.00 94.44 172 PHE A N 1
ATOM 1463 C CA . PHE A 1 172 ? -19.950 -1.932 12.745 1.00 94.44 172 PHE A CA 1
ATOM 1464 C C . PHE A 1 172 ? -20.094 -0.571 13.429 1.00 94.44 172 PHE A C 1
ATOM 1466 O O . PHE A 1 172 ? -20.188 0.470 12.778 1.00 94.44 172 PHE A O 1
ATOM 1473 N N . THR A 1 173 ? -20.120 -0.584 14.760 1.00 92.50 173 THR A N 1
ATOM 1474 C CA . THR A 1 173 ? -20.066 0.634 15.573 1.00 92.50 173 THR A CA 1
ATOM 1475 C C . THR A 1 173 ? -18.603 0.921 15.907 1.00 92.50 173 THR A C 1
ATOM 1477 O O . THR A 1 173 ? -17.951 0.038 16.474 1.00 92.50 173 THR A O 1
ATOM 1480 N N . PRO A 1 174 ? -18.061 2.102 15.564 1.00 91.12 174 PRO A N 1
ATOM 1481 C CA . PRO A 1 174 ? -16.686 2.439 15.909 1.00 91.12 174 PRO A CA 1
ATOM 1482 C C . PRO A 1 174 ? -16.505 2.594 17.424 1.00 91.12 174 PRO A C 1
ATOM 1484 O O . PRO A 1 174 ? -17.466 2.936 18.119 1.00 91.12 174 PRO A O 1
ATOM 1487 N N . PRO A 1 175 ? -15.288 2.380 17.950 1.00 92.56 175 PRO A N 1
ATOM 1488 C CA . PRO A 1 175 ? -14.998 2.689 19.343 1.00 92.56 175 PRO A CA 1
ATOM 1489 C C . PRO A 1 175 ? -15.109 4.201 19.603 1.00 92.56 175 PRO A C 1
ATOM 1491 O O . PRO A 1 175 ? -14.709 5.021 18.780 1.00 92.56 175 PRO A O 1
ATOM 1494 N N . GLU A 1 176 ? -15.650 4.576 20.764 1.00 90.88 176 GLU A N 1
ATOM 1495 C CA . GLU A 1 176 ? -15.820 5.987 21.161 1.00 90.88 176 GLU A CA 1
ATOM 1496 C C . GLU A 1 176 ? -14.500 6.624 21.632 1.00 90.88 176 GLU A C 1
ATOM 1498 O O . GLU A 1 176 ? -14.281 7.833 21.510 1.00 90.88 176 GLU A O 1
ATOM 1503 N N . HIS A 1 177 ? -13.597 5.795 22.154 1.00 91.06 177 HIS A N 1
ATOM 1504 C CA . HIS A 1 177 ? -12.338 6.212 22.753 1.00 91.06 177 HIS A CA 1
ATOM 1505 C C . HIS A 1 177 ? -11.155 5.532 22.076 1.00 91.06 177 HIS A C 1
ATOM 1507 O O . HIS A 1 177 ? -11.260 4.410 21.578 1.00 91.06 177 HIS A O 1
ATOM 1513 N N . GLN A 1 178 ? -10.011 6.209 22.109 1.00 90.94 178 GLN A N 1
ATOM 1514 C CA . GLN A 1 178 ? -8.738 5.607 21.732 1.00 90.94 178 GLN A CA 1
ATOM 1515 C C . GLN A 1 178 ? -8.437 4.437 22.670 1.00 90.94 178 GLN A C 1
ATOM 1517 O O . GLN A 1 178 ? -8.577 4.561 23.891 1.00 90.94 178 GLN A O 1
ATOM 1522 N N . SER A 1 179 ? -8.038 3.295 22.114 1.00 91.06 179 SER A N 1
ATOM 1523 C CA . SER A 1 179 ? -7.766 2.098 22.907 1.00 91.06 179 SER A CA 1
ATOM 1524 C C . SER A 1 179 ? -6.773 1.167 22.218 1.00 91.06 179 SER A C 1
ATOM 1526 O O . SER A 1 179 ? -6.568 1.220 21.009 1.00 91.06 179 SER A O 1
ATOM 1528 N N . LEU A 1 180 ? -6.178 0.262 22.997 1.00 92.56 180 LEU A N 1
ATOM 1529 C CA . LEU A 1 180 ? -5.349 -0.821 22.463 1.00 92.56 180 LEU A CA 1
ATOM 1530 C C . LEU A 1 180 ? -6.187 -2.032 22.008 1.00 92.56 180 LEU A C 1
ATOM 1532 O O . LEU A 1 180 ? -5.619 -3.084 21.705 1.00 92.56 180 LEU A O 1
ATOM 1536 N N . GLU A 1 181 ? -7.518 -1.915 21.969 1.00 93.44 181 GLU A N 1
ATOM 1537 C CA . GLU A 1 181 ? -8.400 -3.016 21.592 1.00 93.44 181 GLU A CA 1
ATOM 1538 C C . GLU A 1 181 ? -8.347 -3.317 20.094 1.00 93.44 181 GLU A C 1
ATOM 1540 O O . GLU A 1 181 ? -8.155 -2.452 19.240 1.00 93.44 181 GLU A O 1
ATOM 1545 N N . HIS A 1 182 ? -8.525 -4.597 19.786 1.00 95.75 182 HIS A N 1
ATOM 1546 C CA . HIS A 1 182 ? -8.576 -5.097 18.425 1.00 95.75 182 HIS A CA 1
ATOM 1547 C C . HIS A 1 182 ? -10.029 -5.359 18.043 1.00 95.75 182 HIS A C 1
ATOM 1549 O O . HIS A 1 182 ? -10.753 -6.040 18.768 1.00 95.75 182 HIS A O 1
ATOM 1555 N N . HIS A 1 183 ? -10.430 -4.873 16.875 1.00 95.50 183 HIS A N 1
ATOM 1556 C CA . HIS A 1 183 ? -11.751 -5.090 16.305 1.00 95.50 183 HIS A CA 1
ATOM 1557 C C . HIS A 1 183 ? -11.649 -6.086 15.158 1.00 95.50 183 HIS A C 1
ATOM 1559 O O . HIS A 1 183 ? -11.062 -5.798 14.114 1.00 95.50 183 HIS A O 1
ATOM 1565 N N . GLU A 1 184 ? -12.221 -7.269 15.353 1.00 97.12 184 GLU A N 1
ATOM 1566 C CA . GLU A 1 184 ? -12.374 -8.252 14.286 1.00 97.12 184 GLU A CA 1
ATOM 1567 C C . GLU A 1 184 ? -13.591 -7.894 13.438 1.00 97.12 184 GLU A C 1
ATOM 1569 O O . GLU A 1 184 ? -14.713 -7.807 13.941 1.00 97.12 184 GLU A O 1
ATOM 1574 N N . ILE A 1 185 ? -13.369 -7.674 12.145 1.00 96.88 185 ILE A N 1
ATOM 1575 C CA . ILE A 1 185 ? -14.413 -7.278 11.203 1.00 96.88 185 ILE A CA 1
ATOM 1576 C C . ILE A 1 185 ? -14.390 -8.253 10.033 1.00 96.88 185 ILE A C 1
ATOM 1578 O O . ILE A 1 185 ? -13.357 -8.482 9.401 1.00 96.88 185 ILE A O 1
ATOM 1582 N N . GLN A 1 186 ? -15.540 -8.855 9.754 1.00 97.50 186 GLN A N 1
ATOM 1583 C CA . GLN A 1 186 ? -15.696 -9.764 8.624 1.00 97.50 186 GLN A CA 1
ATOM 1584 C C . GLN A 1 186 ? -15.971 -8.987 7.341 1.00 97.50 186 GLN A C 1
ATOM 1586 O O . GLN A 1 186 ? -16.580 -7.916 7.364 1.00 97.50 186 GLN A O 1
ATOM 1591 N N . THR A 1 187 ? -15.562 -9.547 6.209 1.00 96.62 187 THR A N 1
ATOM 1592 C CA . THR A 1 187 ? -16.063 -9.096 4.910 1.00 96.62 187 THR A CA 1
ATOM 1593 C C . THR A 1 187 ? -17.543 -9.460 4.779 1.00 96.62 187 THR A C 1
ATOM 1595 O O . THR A 1 187 ? -17.983 -10.489 5.291 1.00 96.62 187 THR A O 1
ATOM 1598 N N . SER A 1 188 ? -18.330 -8.641 4.084 1.00 95.88 188 SER A N 1
ATOM 1599 C CA . SER A 1 188 ? -19.778 -8.846 3.910 1.00 95.88 188 SER A CA 1
ATOM 1600 C C . SER A 1 188 ? -20.122 -10.150 3.182 1.00 95.88 188 SER A C 1
ATOM 1602 O O . SER A 1 188 ? -21.211 -10.691 3.353 1.00 95.88 188 SER A O 1
ATOM 1604 N N . ASP A 1 189 ? -19.185 -10.692 2.399 1.00 93.88 189 ASP A N 1
ATOM 1605 C CA . ASP A 1 189 ? -19.298 -12.010 1.765 1.00 93.88 189 ASP A CA 1
ATOM 1606 C C . ASP A 1 189 ? -18.944 -13.189 2.698 1.00 93.88 189 ASP A C 1
ATOM 1608 O O . ASP A 1 189 ? -19.044 -14.348 2.292 1.00 93.88 189 ASP A O 1
ATOM 1612 N N . GLY A 1 190 ? -18.514 -12.906 3.932 1.00 94.44 190 GLY A N 1
ATOM 1613 C CA . GLY A 1 190 ? -18.147 -13.879 4.959 1.00 94.44 190 GLY A CA 1
ATOM 1614 C C . GLY A 1 190 ? -16.873 -14.678 4.673 1.00 94.44 190 GLY A C 1
ATOM 1615 O O . GLY A 1 190 ? -16.585 -15.630 5.397 1.00 94.44 190 GLY A O 1
ATOM 1616 N N . ARG A 1 191 ? -16.115 -14.346 3.620 1.00 94.06 191 ARG A N 1
ATOM 1617 C CA . ARG A 1 191 ? -14.933 -15.127 3.217 1.00 94.06 191 ARG A CA 1
ATOM 1618 C C . ARG A 1 191 ? -13.708 -14.850 4.069 1.00 94.06 191 ARG A C 1
ATOM 1620 O O . ARG A 1 191 ? -12.872 -15.736 4.227 1.00 94.06 191 ARG A O 1
ATOM 1627 N N . PHE A 1 192 ? -13.587 -13.634 4.585 1.00 95.38 192 PHE A N 1
ATOM 1628 C CA . PHE A 1 192 ? -12.393 -13.194 5.281 1.00 95.38 192 PHE A CA 1
ATOM 1629 C C . PHE A 1 192 ? -12.734 -12.437 6.558 1.00 95.38 192 PHE A C 1
ATOM 1631 O O . PHE A 1 192 ? -13.829 -11.907 6.742 1.00 95.38 192 PHE A O 1
ATOM 1638 N N . THR A 1 193 ? -11.760 -12.388 7.456 1.00 97.00 193 THR A N 1
ATOM 1639 C CA . THR A 1 193 ? -11.789 -11.564 8.662 1.00 97.00 193 THR A CA 1
ATOM 1640 C C . THR A 1 193 ? -10.522 -10.730 8.678 1.00 97.00 193 THR A C 1
ATOM 1642 O O . THR A 1 193 ? -9.429 -11.252 8.444 1.00 97.00 193 THR A O 1
ATOM 1645 N N . ILE A 1 194 ? -10.679 -9.437 8.930 1.00 97.31 194 ILE A N 1
ATOM 1646 C CA . ILE A 1 194 ? -9.579 -8.510 9.171 1.00 97.31 194 ILE A CA 1
ATOM 1647 C C . ILE A 1 194 ? -9.612 -8.065 10.628 1.00 97.31 194 ILE A C 1
ATOM 1649 O O . ILE A 1 194 ? -10.654 -8.109 11.282 1.00 97.31 194 ILE A O 1
ATOM 1653 N N . ILE A 1 195 ? -8.467 -7.621 11.127 1.00 98.00 195 ILE A N 1
ATOM 1654 C CA . ILE A 1 195 ? -8.351 -7.065 12.473 1.00 98.00 195 ILE A CA 1
ATOM 1655 C C . ILE A 1 195 ? -7.955 -5.605 12.330 1.00 98.00 195 ILE A C 1
ATOM 1657 O O . ILE A 1 195 ? -6.913 -5.317 11.741 1.00 98.00 195 ILE A O 1
ATOM 1661 N N . ILE A 1 196 ? -8.753 -4.698 12.879 1.00 97.31 196 ILE A N 1
ATOM 1662 C CA . ILE A 1 196 ? -8.466 -3.265 12.889 1.00 97.31 196 ILE A CA 1
ATOM 1663 C C . ILE A 1 196 ? -8.236 -2.810 14.324 1.00 97.31 196 ILE A C 1
ATOM 1665 O O . ILE A 1 196 ? -8.995 -3.149 15.226 1.00 97.31 196 ILE A O 1
ATOM 1669 N N . GLN A 1 197 ? -7.184 -2.036 14.529 1.00 96.62 197 GLN A N 1
ATOM 1670 C CA . GLN A 1 197 ? -6.897 -1.345 15.775 1.00 96.62 197 GLN A CA 1
ATOM 1671 C C . GLN A 1 197 ? -6.906 0.154 15.479 1.00 96.62 197 GLN A C 1
ATOM 1673 O O . GLN A 1 197 ? -6.066 0.635 14.719 1.00 96.62 197 GLN A O 1
ATOM 1678 N N . PHE A 1 198 ? -7.883 0.871 16.029 1.00 95.19 198 PHE A N 1
ATOM 1679 C CA . PHE A 1 198 ? -8.000 2.320 15.868 1.00 95.19 198 PHE A CA 1
ATOM 1680 C C . PHE A 1 198 ? -7.112 3.001 16.909 1.00 95.19 198 PHE A C 1
ATOM 1682 O O . PHE A 1 198 ? -7.333 2.826 18.106 1.00 95.19 198 PHE A O 1
ATOM 1689 N N . ILE A 1 199 ? -6.092 3.731 16.457 1.00 94.88 199 ILE A N 1
ATOM 1690 C CA . ILE A 1 199 ? -5.111 4.360 17.350 1.00 94.88 199 ILE A CA 1
ATOM 1691 C C . ILE A 1 199 ? -5.604 5.748 17.748 1.00 94.88 199 ILE A C 1
ATOM 1693 O O . ILE A 1 199 ? -5.769 6.049 18.927 1.00 94.88 199 ILE A O 1
ATOM 1697 N N . ASP A 1 200 ? -5.907 6.567 16.749 1.00 93.12 200 ASP A N 1
ATOM 1698 C CA . ASP A 1 200 ? -6.549 7.868 16.885 1.00 93.12 200 ASP A CA 1
ATOM 1699 C C . ASP A 1 200 ? -7.409 8.138 15.630 1.00 93.12 200 ASP A C 1
ATOM 1701 O O . ASP A 1 200 ? -7.678 7.225 14.845 1.00 93.12 200 ASP A O 1
ATOM 1705 N N . LYS A 1 201 ? -7.888 9.372 15.446 1.00 93.12 201 LYS A N 1
ATOM 1706 C CA . LYS A 1 201 ? -8.684 9.755 14.265 1.00 93.12 201 LYS A CA 1
ATOM 1707 C C . LYS A 1 201 ? -7.918 9.674 12.936 1.00 93.12 201 LYS A C 1
ATOM 1709 O O . LYS A 1 201 ? -8.554 9.566 11.891 1.00 93.12 201 LYS A O 1
ATOM 1714 N N . ASP A 1 202 ? -6.590 9.745 12.977 1.00 94.94 202 ASP A N 1
ATOM 1715 C CA . ASP A 1 202 ? -5.714 9.862 11.814 1.00 94.94 202 ASP A CA 1
ATOM 1716 C C . ASP A 1 202 ? -4.937 8.556 11.555 1.00 94.94 202 ASP A C 1
ATOM 1718 O O . ASP A 1 202 ? -4.486 8.322 10.435 1.00 94.94 202 ASP A O 1
ATOM 1722 N N . HIS A 1 203 ? -4.839 7.655 12.539 1.00 96.31 203 HIS A N 1
ATOM 1723 C CA . HIS A 1 203 ? -4.021 6.448 12.443 1.00 96.31 203 HIS A CA 1
ATOM 1724 C C . HIS A 1 203 ? -4.758 5.168 12.857 1.00 96.31 203 HIS A C 1
ATOM 1726 O O . HIS A 1 203 ? -5.474 5.104 13.862 1.00 96.31 203 HIS A O 1
ATOM 1732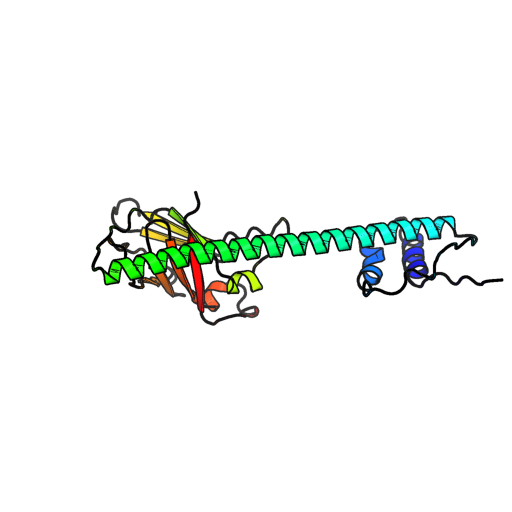 N N . LEU A 1 204 ? -4.500 4.089 12.116 1.00 97.25 204 LEU A N 1
ATOM 1733 C CA . LEU A 1 204 ? -4.969 2.743 12.444 1.00 97.25 204 LEU A CA 1
ATOM 1734 C C . LEU A 1 204 ? -3.924 1.677 12.115 1.00 97.25 204 LEU A C 1
ATOM 1736 O O . LEU A 1 204 ? -3.009 1.897 11.326 1.00 97.25 204 LEU A O 1
ATOM 1740 N N . ILE A 1 205 ? -4.089 0.483 12.676 1.00 98.06 205 ILE A N 1
ATOM 1741 C CA . ILE A 1 205 ? -3.338 -0.711 12.282 1.00 98.06 205 ILE A CA 1
ATOM 1742 C C . ILE A 1 205 ? -4.330 -1.747 11.765 1.00 98.06 205 ILE A C 1
ATOM 1744 O O . ILE A 1 205 ? -5.243 -2.155 12.481 1.00 98.06 205 ILE A O 1
ATOM 1748 N N . LEU A 1 206 ? -4.139 -2.202 10.529 1.00 98.12 206 LEU A N 1
ATOM 1749 C CA . LEU A 1 206 ? -4.963 -3.223 9.890 1.00 98.12 206 LEU A CA 1
ATOM 1750 C C . LEU A 1 206 ? -4.146 -4.496 9.688 1.00 98.12 206 LEU A C 1
ATOM 1752 O O . LEU A 1 206 ? -3.073 -4.476 9.092 1.00 98.12 206 LEU A O 1
ATOM 1756 N N . ARG A 1 207 ? -4.664 -5.632 10.149 1.00 98.19 207 ARG A N 1
ATOM 1757 C CA . ARG A 1 207 ? -4.071 -6.951 9.916 1.00 98.19 207 ARG A CA 1
ATOM 1758 C C . ARG A 1 207 ? -4.972 -7.758 9.000 1.00 98.19 207 ARG A C 1
ATOM 1760 O O . ARG A 1 207 ? -6.181 -7.838 9.216 1.00 98.19 207 ARG A O 1
ATOM 1767 N N . SER A 1 208 ? -4.364 -8.365 7.992 1.00 96.12 208 SER A N 1
ATOM 1768 C CA . SER A 1 208 ? -5.052 -9.168 6.985 1.00 96.12 208 SER A CA 1
ATOM 1769 C C . SER A 1 208 ? -4.298 -10.463 6.725 1.00 96.12 208 SER A C 1
ATOM 1771 O O . SER A 1 208 ? -3.068 -10.488 6.772 1.00 96.12 208 SER A O 1
ATOM 1773 N N . SER A 1 209 ? -5.023 -11.530 6.396 1.00 95.69 209 SER A N 1
ATOM 1774 C CA . SER A 1 209 ? -4.410 -12.783 5.957 1.00 95.69 209 SER A CA 1
ATOM 1775 C C . SER A 1 209 ? -3.761 -12.643 4.579 1.00 95.69 209 SER A C 1
ATOM 1777 O O . SER A 1 209 ? -4.174 -11.814 3.755 1.00 95.69 209 SER A O 1
ATOM 1779 N N . ARG A 1 210 ? -2.769 -13.499 4.305 1.00 94.50 210 ARG A N 1
ATOM 1780 C CA . ARG A 1 210 ? -2.169 -13.656 2.974 1.00 94.50 210 ARG A CA 1
ATOM 1781 C C . ARG A 1 210 ? -3.228 -13.961 1.915 1.00 94.50 210 ARG A C 1
ATOM 1783 O O . ARG A 1 210 ? -3.192 -13.370 0.843 1.00 94.50 210 ARG A O 1
ATOM 1790 N N . ASP A 1 211 ? -4.195 -14.820 2.223 1.00 93.19 211 ASP A N 1
ATOM 1791 C CA . ASP A 1 211 ? -5.243 -15.209 1.272 1.00 93.19 211 ASP A CA 1
ATOM 1792 C C . ASP A 1 211 ? -6.108 -14.020 0.825 1.00 93.19 211 ASP A C 1
ATOM 1794 O O . ASP A 1 211 ? -6.448 -13.907 -0.356 1.00 93.19 211 ASP A O 1
ATOM 1798 N N . LEU A 1 212 ? -6.423 -13.091 1.737 1.00 92.69 212 LEU A N 1
ATOM 1799 C CA . LEU A 1 212 ? -7.134 -11.864 1.373 1.00 92.69 212 LEU A CA 1
ATOM 1800 C C . LEU A 1 212 ? -6.241 -10.954 0.513 1.00 92.69 212 LEU A C 1
ATOM 1802 O O . LEU A 1 212 ? -6.682 -10.479 -0.530 1.00 92.69 212 LEU A O 1
ATOM 1806 N N . VAL A 1 213 ? -4.975 -10.747 0.897 1.00 91.69 213 VAL A N 1
ATOM 1807 C CA . VAL A 1 213 ? -4.033 -9.879 0.157 1.00 91.69 213 VAL A CA 1
ATOM 1808 C C . VAL A 1 213 ? -3.814 -10.374 -1.277 1.00 91.69 213 VAL A C 1
ATOM 1810 O O . VAL A 1 213 ? -3.825 -9.591 -2.225 1.00 91.69 213 VAL A O 1
ATOM 1813 N N . PHE A 1 214 ? -3.670 -11.686 -1.450 1.00 90.31 214 PHE A N 1
ATOM 1814 C CA . PHE A 1 214 ? -3.485 -12.334 -2.749 1.00 90.31 214 PHE A CA 1
ATOM 1815 C C . PHE A 1 214 ? -4.805 -12.769 -3.394 1.00 90.31 214 PHE A C 1
ATOM 1817 O O . PHE A 1 214 ? -4.807 -13.573 -4.332 1.00 90.31 214 PHE A O 1
ATOM 1824 N N . SER A 1 215 ? -5.940 -12.233 -2.941 1.00 86.75 215 SER A N 1
ATOM 1825 C CA . SER A 1 215 ? -7.229 -12.530 -3.557 1.00 86.75 215 SER A CA 1
ATOM 1826 C C . SER A 1 215 ? -7.214 -12.182 -5.048 1.00 86.75 215 SER A C 1
ATOM 1828 O O . SER A 1 215 ? -6.806 -11.099 -5.468 1.00 86.75 215 SER A O 1
ATOM 1830 N N . GLY A 1 216 ? -7.604 -13.163 -5.865 1.00 80.44 216 GLY A N 1
ATOM 1831 C CA . GLY A 1 216 ? -7.520 -13.114 -7.328 1.00 80.44 216 GLY A CA 1
ATOM 1832 C C . GLY A 1 216 ? -6.234 -13.696 -7.929 1.00 80.44 216 GLY A C 1
ATOM 1833 O O . GLY A 1 216 ? -6.210 -13.967 -9.129 1.00 80.44 216 GLY A O 1
ATOM 1834 N N . ARG A 1 217 ? -5.186 -13.934 -7.125 1.00 83.69 217 ARG A N 1
ATOM 1835 C CA . ARG A 1 217 ? -3.931 -14.600 -7.529 1.00 83.69 217 ARG A CA 1
ATOM 1836 C C . ARG A 1 217 ? -3.378 -15.531 -6.431 1.00 83.69 217 ARG A C 1
ATOM 1838 O O . ARG A 1 217 ? -2.226 -15.383 -6.026 1.00 83.69 217 ARG A O 1
ATOM 1845 N N . PRO A 1 218 ? -4.158 -16.515 -5.946 1.00 82.06 218 PRO A N 1
ATOM 1846 C CA . PRO A 1 218 ? -3.734 -17.386 -4.845 1.00 82.06 218 PRO A CA 1
ATOM 1847 C C . PRO A 1 218 ? -2.468 -18.200 -5.160 1.00 82.06 218 PRO A C 1
ATOM 1849 O O . PRO A 1 218 ? -1.695 -18.514 -4.263 1.00 82.06 218 PRO A O 1
ATOM 1852 N N . GLN A 1 219 ? -2.206 -18.507 -6.432 1.00 85.00 219 GLN A N 1
ATOM 1853 C CA . GLN A 1 219 ? -0.980 -19.184 -6.866 1.00 85.00 219 GLN A CA 1
ATOM 1854 C C . GLN A 1 219 ? 0.296 -18.353 -6.652 1.00 85.00 219 GLN A C 1
ATOM 1856 O O . GLN A 1 219 ? 1.388 -18.917 -6.582 1.00 85.00 219 GLN A O 1
ATOM 1861 N N . ASP A 1 220 ? 0.157 -17.030 -6.541 1.00 84.25 220 ASP A N 1
ATOM 1862 C CA . ASP A 1 220 ? 1.262 -16.098 -6.325 1.00 84.25 220 ASP A CA 1
ATOM 1863 C C . ASP A 1 220 ? 1.464 -15.789 -4.833 1.00 84.25 220 ASP A C 1
ATOM 1865 O O . ASP A 1 220 ? 2.353 -15.008 -4.494 1.00 84.25 220 ASP A O 1
ATOM 1869 N N . ALA A 1 221 ? 0.666 -16.400 -3.943 1.00 86.19 221 ALA A N 1
ATOM 1870 C CA . ALA A 1 221 ? 0.694 -16.158 -2.507 1.00 86.19 221 ALA A CA 1
ATOM 1871 C C . ALA A 1 221 ? 2.084 -16.440 -1.918 1.00 86.19 221 ALA A C 1
ATOM 1873 O O . ALA A 1 221 ? 2.518 -17.584 -1.765 1.00 86.19 221 ALA A O 1
ATOM 1874 N N . ARG A 1 222 ? 2.789 -15.361 -1.579 1.00 86.94 222 ARG A N 1
ATOM 1875 C CA . ARG A 1 222 ? 4.118 -15.347 -0.956 1.00 86.94 222 ARG A CA 1
ATOM 1876 C C . ARG A 1 222 ? 4.121 -14.342 0.202 1.00 86.94 222 ARG A C 1
ATOM 1878 O O . ARG A 1 222 ? 3.211 -13.529 0.319 1.00 86.94 222 ARG A O 1
ATOM 1885 N N . GLY A 1 223 ? 5.137 -14.393 1.061 1.00 88.12 223 GLY A N 1
ATOM 1886 C CA . GLY A 1 223 ? 5.283 -13.462 2.190 1.00 88.12 223 GLY A CA 1
ATOM 1887 C C . GLY A 1 223 ? 4.794 -14.027 3.523 1.00 88.12 223 GLY A C 1
ATOM 1888 O O . GLY A 1 223 ? 4.762 -15.246 3.673 1.00 88.12 223 GLY A O 1
ATOM 1889 N N . PRO A 1 224 ? 4.469 -13.191 4.521 1.00 94.38 224 PRO A N 1
ATOM 1890 C CA . PRO A 1 224 ? 3.980 -13.638 5.829 1.00 94.38 224 PRO A CA 1
ATOM 1891 C C . PRO A 1 224 ? 2.543 -14.177 5.760 1.00 94.38 224 PRO A C 1
ATOM 1893 O O . PRO A 1 224 ? 1.827 -13.923 4.795 1.00 94.38 224 PRO A O 1
ATOM 1896 N N . GLU A 1 225 ? 2.125 -14.958 6.764 1.00 95.38 225 GLU A N 1
ATOM 1897 C CA . GLU A 1 225 ? 0.728 -15.437 6.873 1.00 95.38 225 GLU A CA 1
ATOM 1898 C C . GLU A 1 225 ? -0.237 -14.283 7.168 1.00 95.38 225 GLU A C 1
ATOM 1900 O O . GLU A 1 225 ? -1.372 -14.265 6.692 1.00 95.38 225 GLU A O 1
ATOM 1905 N N . THR A 1 226 ? 0.258 -13.289 7.907 1.00 96.69 226 THR A N 1
ATOM 1906 C CA . THR A 1 226 ? -0.465 -12.074 8.265 1.00 96.69 226 THR A CA 1
ATOM 1907 C C . THR A 1 226 ? 0.338 -10.870 7.806 1.00 96.69 226 THR A C 1
ATOM 1909 O O . THR A 1 226 ? 1.492 -10.707 8.194 1.00 96.69 226 THR A O 1
ATOM 1912 N N . PHE A 1 227 ? -0.291 -10.009 7.017 1.00 96.81 227 PHE A N 1
ATOM 1913 C CA . PHE A 1 227 ? 0.236 -8.703 6.649 1.00 96.81 227 PHE A CA 1
ATOM 1914 C C . PHE A 1 227 ? -0.256 -7.671 7.656 1.00 96.81 227 PHE A C 1
ATOM 1916 O O . PHE A 1 227 ? -1.443 -7.646 7.992 1.00 96.81 227 PHE A O 1
ATOM 1923 N N . VAL A 1 228 ? 0.657 -6.823 8.127 1.00 97.81 228 VAL A N 1
ATOM 1924 C CA . VAL A 1 228 ? 0.355 -5.716 9.036 1.00 97.81 228 VAL A CA 1
ATOM 1925 C C . VAL A 1 228 ? 0.499 -4.416 8.262 1.00 97.81 228 VAL A C 1
ATOM 1927 O O . VAL A 1 228 ? 1.587 -4.067 7.808 1.00 97.81 228 VAL A O 1
ATOM 1930 N N . PHE A 1 229 ? -0.618 -3.726 8.090 1.00 97.56 229 PHE A N 1
ATOM 1931 C CA . PHE A 1 229 ? -0.713 -2.445 7.421 1.00 97.56 229 PHE A CA 1
ATOM 1932 C C . PHE A 1 229 ? -0.843 -1.334 8.455 1.00 97.56 229 PHE A C 1
ATOM 1934 O O . PHE A 1 229 ? -1.742 -1.353 9.293 1.00 97.56 229 PHE A O 1
ATOM 1941 N N . MET A 1 230 ? 0.035 -0.349 8.349 1.00 97.94 230 MET A N 1
ATOM 1942 C CA . MET A 1 230 ? -0.053 0.912 9.065 1.00 97.94 230 MET A CA 1
ATOM 1943 C C . MET A 1 230 ? -0.912 1.861 8.233 1.00 97.94 230 MET A C 1
ATOM 1945 O O . MET A 1 230 ? -0.573 2.148 7.086 1.00 97.94 230 MET A O 1
ATOM 1949 N N . GLY A 1 231 ? -2.061 2.255 8.766 1.00 97.12 231 GLY A N 1
ATOM 1950 C CA . GLY A 1 231 ? -3.019 3.143 8.125 1.00 97.12 231 GLY A CA 1
ATOM 1951 C C . GLY A 1 231 ? -2.824 4.579 8.583 1.00 97.12 231 GLY A C 1
ATOM 1952 O O . GLY A 1 231 ? -2.779 4.829 9.782 1.00 97.12 231 GLY A O 1
ATOM 1953 N N . ASP A 1 232 ? -2.741 5.492 7.625 1.00 95.06 232 ASP A N 1
ATOM 1954 C CA . ASP A 1 232 ? -2.546 6.925 7.846 1.00 95.06 232 ASP A CA 1
ATOM 1955 C C . ASP A 1 232 ? -3.591 7.706 7.041 1.00 95.06 232 ASP A C 1
ATOM 1957 O O . ASP A 1 232 ? -3.827 7.425 5.855 1.00 95.06 232 ASP A O 1
ATOM 1961 N N . TYR A 1 233 ? -4.242 8.659 7.699 1.00 90.44 233 TYR A N 1
ATOM 1962 C CA . TYR A 1 233 ? -5.112 9.631 7.061 1.00 90.44 233 TYR A CA 1
ATOM 1963 C C . TYR A 1 233 ? -4.257 10.590 6.236 1.00 90.44 233 TYR A C 1
ATOM 1965 O O . TYR A 1 233 ? -3.341 11.229 6.745 1.00 90.44 233 TYR A O 1
ATOM 1973 N N . ASN A 1 234 ? -4.572 10.705 4.950 1.00 65.38 234 ASN A N 1
ATOM 1974 C CA . ASN A 1 234 ? -3.905 11.650 4.068 1.00 65.38 234 ASN A CA 1
ATOM 1975 C C . ASN A 1 234 ? -4.988 12.369 3.256 1.00 65.38 234 ASN A C 1
ATOM 1977 O O . ASN A 1 234 ? -5.692 11.724 2.474 1.00 65.38 234 ASN A O 1
ATOM 1981 N N . ASP A 1 235 ? -5.144 13.668 3.514 1.00 51.28 235 ASP A N 1
ATOM 1982 C CA . ASP A 1 235 ? -6.055 14.590 2.815 1.00 51.28 235 ASP A CA 1
ATOM 1983 C C . ASP A 1 235 ? -5.451 15.035 1.470 1.00 51.28 235 ASP A C 1
ATOM 1985 O O . ASP A 1 235 ? -4.281 15.495 1.470 1.00 51.28 235 ASP A O 1
#

Radius of gyration: 27.68 Å; chains: 1; bounding box: 77×34×79 Å